Protein AF-D5AXY2-F1 (afdb_monomer)

Mean predicted aligned error: 13.38 Å

Foldseek 3Di:
DCVLVVVQVVLPFDKDFDFDAFKDKKWFAFPDPLCCLQVVDGDPDTDIDIFTAGDGMFTQGGGQALVDPVRHRQKDQGMDDPRGRQKIFGPDDQTDIRGRTDLVVLVVDPVDDPSSVVRSVSVVVVVVVSVVVVVVVVVVVVVVVVPPPPDPDDDDDDDPVVVVVVVVVVVVVVVVVVVVVVVVVVVVVPPPDDPDD

Solvent-accessible surface area (backbone atoms only — not comparable to full-atom values): 11283 Å² total; per-residue (Å²): 131,64,59,33,56,51,57,27,45,75,44,70,22,41,75,42,85,43,83,45,78,61,68,41,68,31,40,31,37,45,75,32,72,68,32,26,48,56,69,73,41,80,37,91,53,76,45,79,44,77,39,43,29,78,42,58,56,38,39,71,40,79,19,23,66,53,69,37,91,90,59,38,49,42,45,46,79,38,22,24,50,97,84,39,54,36,23,35,33,45,72,61,89,66,93,47,72,32,51,62,50,43,55,70,54,41,80,79,41,84,90,50,52,72,65,52,38,53,37,29,49,36,53,53,50,51,53,53,48,52,51,50,54,50,52,53,51,52,53,52,54,50,50,60,68,68,54,81,72,78,67,88,71,71,85,80,79,78,85,58,65,66,56,53,53,52,53,51,52,54,56,50,54,54,47,51,56,49,50,55,50,52,53,54,55,57,62,63,67,70,74,79,72,81,86,77,132

Secondary structure (DSSP, 8-state):
--HHHHHHHHTT-EEEEEEEES-EEEEEPTTSHHHHHHHSS---S-EEEEE--EEEEEEEE-S-TT-BTTTB-SEEEEEE-SS-EEEEEESSSS--EEESS-GGGGGS-TTS-HHHHHHHHHHHHHHHHHHHHHHHHHHHHHHHHH-----------S--HHHHHHHHHHHHHHHHHHHHHHHHHHHHTTS------

Radius of gyration: 21.13 Å; Cα contacts (8 Å, |Δi|>4): 263; chains: 1; bounding box: 64×49×47 Å

Sequence (197 aa):
MWWHQILNTYFGGKIGNNSKDHNLYVNIIPNSELSQIIFGKPSMSIEKEKFWASHKQVVKEIGGTNLINGKHDLFKAVAYTSDDIEAVESQFGVPIMGLQFHPEMSMYSNAFTCSEKGRDKKIYLSFQQSVWSFHNKQVLLAEFKNSKHYSKTQHPTEDITEKLINYENNKYNNNIIDIFNETSVEIIGYSNVEILN

Organism: Rickettsia prowazekii (strain Rp22) (NCBI:txid449216)

Nearest PDB structures (foldseek):
  5tw7-assembly1_D  TM=6.614E-01  e=1.214E-04  Neisseria gonorrhoeae
  5tw7-assembly2_E  TM=6.915E-01  e=2.026E-04  Neisseria gonorrhoeae
  3l7n-assembly1_A  TM=4.631E-01  e=4.111E-03  Streptococcus mutans UA159
  6ayf-assembly1_B  TM=2.326E-01  e=3.650E+00  Homo sapiens

InterPro domains:
  IPR017926 Glutamine amidotransferase [PF00117] (4-107)
  IPR029062 Class I glutamine amidotransferase-like [G3DSA:3.40.50.880] (4-173)
  IPR029062 Class I glutamine amidotransferase-like [SSF52317] (4-110)

Structure (mmCIF, N/CA/C/O backbone):
data_AF-D5AXY2-F1
#
_entry.id   AF-D5AXY2-F1
#
loop_
_atom_site.group_PDB
_atom_site.id
_atom_site.type_symbol
_atom_site.label_atom_id
_atom_site.label_alt_id
_atom_site.label_comp_id
_atom_site.label_asym_id
_atom_site.label_entity_id
_atom_site.label_seq_id
_atom_site.pdbx_PDB_ins_code
_atom_site.Cartn_x
_atom_site.Cartn_y
_atom_site.Cartn_z
_atom_site.occupancy
_atom_site.B_iso_or_equiv
_atom_site.auth_seq_id
_atom_site.auth_comp_id
_atom_site.auth_asym_id
_atom_site.auth_atom_id
_atom_site.pdbx_PDB_model_num
ATOM 1 N N . MET A 1 1 ? 14.387 -2.866 3.644 1.00 53.16 1 MET A N 1
ATOM 2 C CA . MET A 1 1 ? 13.600 -3.054 4.890 1.00 53.16 1 MET A CA 1
ATOM 3 C C . MET A 1 1 ? 12.523 -4.120 4.664 1.00 53.16 1 MET A C 1
ATOM 5 O O . MET A 1 1 ? 11.974 -4.150 3.576 1.00 53.16 1 MET A O 1
ATOM 9 N N . TRP A 1 2 ? 12.253 -5.010 5.630 1.00 80.06 2 TRP A N 1
ATOM 10 C CA . TRP A 1 2 ? 11.391 -6.210 5.479 1.00 80.06 2 TRP A CA 1
ATOM 11 C C . TRP A 1 2 ? 9.985 -6.065 6.101 1.00 80.06 2 TRP A C 1
ATOM 13 O O . TRP A 1 2 ? 9.312 -7.057 6.377 1.00 80.06 2 TRP A O 1
ATOM 23 N N . TRP A 1 3 ? 9.524 -4.839 6.371 1.00 86.31 3 TRP A N 1
ATOM 24 C CA . TRP A 1 3 ? 8.315 -4.620 7.179 1.00 86.31 3 TRP A CA 1
ATOM 25 C C . TRP A 1 3 ? 7.047 -5.227 6.597 1.00 86.31 3 TRP A C 1
ATOM 27 O O . TRP A 1 3 ? 6.258 -5.776 7.357 1.00 86.31 3 TRP A O 1
ATOM 37 N N . HIS A 1 4 ? 6.873 -5.194 5.276 1.00 91.38 4 HIS A N 1
ATOM 38 C CA . HIS A 1 4 ? 5.738 -5.840 4.620 1.00 91.38 4 HIS A CA 1
ATOM 39 C C . HIS A 1 4 ? 5.651 -7.342 4.959 1.00 91.38 4 HIS A C 1
ATOM 41 O O . HIS A 1 4 ? 4.583 -7.845 5.299 1.00 91.38 4 HIS A O 1
ATOM 47 N N . GLN A 1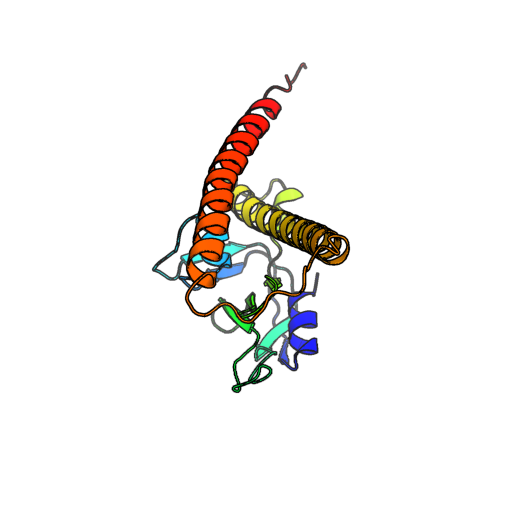 5 ? 6.788 -8.042 4.979 1.00 92.06 5 GLN A N 1
ATOM 48 C CA . GLN A 1 5 ? 6.870 -9.471 5.308 1.00 92.06 5 GLN A CA 1
ATOM 49 C C . GLN A 1 5 ? 6.633 -9.733 6.800 1.00 92.06 5 GLN A C 1
ATOM 51 O O . GLN A 1 5 ? 5.944 -10.691 7.157 1.00 92.06 5 GLN A O 1
ATOM 56 N N . ILE A 1 6 ? 7.180 -8.877 7.672 1.00 92.25 6 ILE A N 1
ATOM 57 C CA . ILE A 1 6 ? 6.974 -8.964 9.126 1.00 92.25 6 ILE A CA 1
ATOM 58 C C . ILE A 1 6 ? 5.499 -8.751 9.459 1.00 92.25 6 ILE A C 1
ATOM 60 O O . ILE A 1 6 ? 4.916 -9.573 10.161 1.00 92.25 6 ILE A O 1
ATOM 64 N N . LEU A 1 7 ? 4.891 -7.689 8.919 1.00 91.44 7 LEU A N 1
ATOM 65 C CA . LEU A 1 7 ? 3.471 -7.390 9.076 1.00 91.44 7 LEU A CA 1
ATOM 66 C C . LEU A 1 7 ? 2.630 -8.593 8.645 1.00 91.44 7 LEU A C 1
ATOM 68 O O . LEU A 1 7 ? 1.799 -9.075 9.406 1.00 91.44 7 LEU A O 1
ATOM 72 N N . ASN A 1 8 ? 2.902 -9.129 7.455 1.00 92.94 8 ASN A N 1
ATOM 73 C CA . ASN A 1 8 ? 2.179 -10.277 6.929 1.00 92.94 8 ASN A CA 1
ATOM 74 C C . ASN A 1 8 ? 2.269 -11.509 7.844 1.00 92.94 8 ASN A C 1
ATOM 76 O O . ASN A 1 8 ? 1.255 -12.121 8.174 1.00 92.94 8 ASN A O 1
ATOM 80 N N . THR A 1 9 ? 3.483 -11.847 8.285 1.00 93.25 9 THR A N 1
ATOM 81 C CA . THR A 1 9 ? 3.741 -13.021 9.134 1.00 93.25 9 THR A CA 1
ATOM 82 C C . THR A 1 9 ? 3.112 -12.860 10.516 1.00 93.25 9 THR A C 1
ATOM 84 O O . THR A 1 9 ? 2.543 -13.811 11.048 1.00 93.25 9 THR A O 1
ATOM 87 N N . TYR A 1 10 ? 3.156 -11.650 11.083 1.00 93.00 10 TYR A N 1
ATOM 88 C CA . TYR A 1 10 ? 2.535 -11.337 12.371 1.00 93.00 10 TYR A CA 1
ATOM 89 C C . TYR A 1 10 ? 1.031 -11.638 12.371 1.00 93.00 10 TYR A C 1
ATOM 91 O O . TYR A 1 10 ? 0.495 -12.131 13.359 1.00 93.00 10 TYR A O 1
ATOM 99 N N . PHE A 1 11 ? 0.364 -11.408 11.239 1.00 92.38 11 PHE A N 1
ATOM 100 C CA . PHE A 1 11 ? -1.056 -11.697 11.058 1.00 92.38 11 PHE A CA 1
ATOM 101 C C . PHE A 1 11 ? -1.331 -13.063 10.399 1.00 92.38 11 PHE A C 1
ATOM 103 O O . PHE A 1 11 ? -2.424 -13.285 9.882 1.00 92.38 11 PHE A O 1
ATOM 110 N N . GLY A 1 12 ? -0.371 -13.994 10.431 1.00 93.38 12 GLY A N 1
ATOM 111 C CA . GLY A 1 12 ? -0.569 -15.391 10.025 1.00 93.38 12 GLY A CA 1
ATOM 112 C C . GLY A 1 12 ? -0.451 -15.677 8.525 1.00 93.38 12 GLY A C 1
ATOM 113 O O . GLY A 1 12 ? -0.832 -16.761 8.089 1.00 93.38 12 GLY A O 1
ATOM 114 N N . GLY A 1 13 ? 0.062 -14.736 7.731 1.00 93.88 13 GLY A N 1
ATOM 115 C CA . GLY A 1 13 ? 0.322 -14.948 6.308 1.00 93.88 13 GLY A CA 1
ATOM 116 C C . GLY A 1 13 ? 1.582 -15.778 6.040 1.00 93.88 13 GLY A C 1
ATOM 117 O O . GLY A 1 13 ? 2.368 -16.065 6.946 1.00 93.88 13 GLY A O 1
ATOM 118 N N . LYS A 1 14 ? 1.810 -16.137 4.770 1.00 93.56 14 LYS A N 1
ATOM 119 C CA . LYS A 1 14 ? 2.983 -16.918 4.340 1.00 93.56 14 LYS A CA 1
ATOM 120 C C . LYS A 1 14 ? 3.914 -16.127 3.435 1.00 93.56 14 LYS A C 1
ATOM 122 O O . LYS A 1 14 ? 3.482 -15.396 2.540 1.00 93.56 14 LYS A O 1
ATOM 127 N N . ILE A 1 15 ? 5.207 -16.350 3.644 1.00 92.75 15 ILE A N 1
ATOM 128 C CA . ILE A 1 15 ? 6.287 -15.826 2.813 1.00 92.75 15 ILE A CA 1
ATOM 129 C C . ILE A 1 15 ? 6.872 -16.939 1.943 1.00 92.75 15 ILE A C 1
ATOM 131 O O . ILE A 1 15 ? 6.976 -18.089 2.367 1.00 92.75 15 ILE A O 1
ATOM 135 N N . GLY A 1 16 ? 7.256 -16.590 0.722 1.00 89.44 16 GLY A N 1
ATOM 136 C CA . GLY A 1 16 ? 7.971 -17.467 -0.198 1.00 89.44 16 GLY A CA 1
ATOM 137 C C . GLY A 1 16 ? 9.289 -16.845 -0.633 1.00 89.44 16 GLY A C 1
ATOM 138 O O . GLY A 1 16 ? 9.498 -15.640 -0.495 1.00 89.44 16 GLY A O 1
ATOM 139 N N . ASN A 1 17 ? 10.175 -17.669 -1.188 1.00 88.62 17 ASN A N 1
ATOM 140 C CA . ASN A 1 17 ? 11.406 -17.179 -1.795 1.00 88.62 17 ASN A CA 1
ATOM 141 C C . ASN A 1 17 ? 11.104 -16.635 -3.191 1.00 88.62 17 ASN A C 1
ATOM 143 O O . ASN A 1 17 ? 10.519 -17.329 -4.021 1.00 88.62 17 ASN A O 1
ATOM 147 N N . ASN A 1 18 ? 11.532 -15.405 -3.445 1.00 79.38 18 ASN A N 1
ATOM 148 C CA . ASN A 1 18 ? 11.571 -14.825 -4.777 1.00 79.38 18 ASN A CA 1
ATOM 149 C C . ASN A 1 18 ? 12.645 -13.741 -4.803 1.00 79.38 18 ASN A C 1
ATOM 151 O O . ASN A 1 18 ? 12.647 -12.851 -3.956 1.00 79.38 18 ASN A O 1
ATOM 155 N N . SER A 1 19 ? 13.571 -13.841 -5.751 1.00 70.50 19 SER A N 1
ATOM 156 C CA . SER A 1 19 ? 14.628 -12.857 -5.942 1.00 70.50 19 SER A CA 1
ATOM 157 C C . SER A 1 19 ? 14.146 -11.819 -6.947 1.00 70.50 19 SER A C 1
ATOM 159 O O . SER A 1 19 ? 13.897 -12.125 -8.113 1.00 70.50 19 SER A O 1
ATOM 161 N N . LYS A 1 20 ? 14.013 -10.5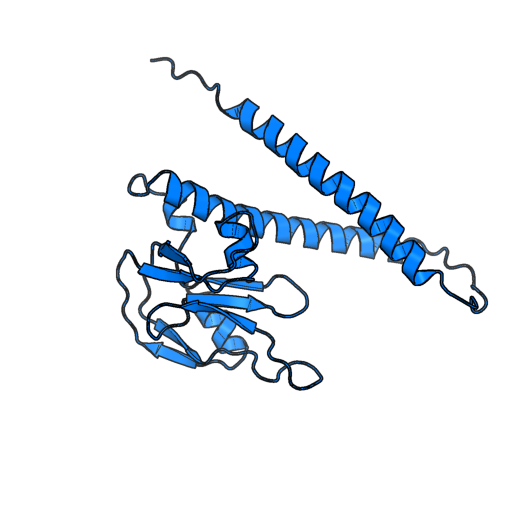78 -6.477 1.00 72.50 20 LYS A N 1
ATOM 162 C CA . LYS A 1 20 ? 13.832 -9.408 -7.330 1.00 72.50 20 LYS A CA 1
ATOM 163 C C . LYS A 1 20 ? 15.001 -8.464 -7.099 1.00 72.50 20 LYS A C 1
ATOM 165 O O . LYS A 1 20 ? 15.188 -7.955 -5.993 1.00 72.50 20 LYS A O 1
ATOM 170 N N . ASP A 1 21 ? 15.745 -8.232 -8.173 1.00 67.75 21 ASP A N 1
ATOM 171 C CA . ASP A 1 21 ? 16.849 -7.287 -8.211 1.00 67.75 21 ASP A CA 1
ATOM 172 C C . ASP A 1 21 ? 16.441 -6.093 -9.071 1.00 67.75 21 ASP A C 1
ATOM 174 O O . ASP A 1 21 ? 16.290 -6.232 -10.278 1.00 67.75 21 ASP A O 1
ATOM 178 N N . HIS A 1 22 ? 16.280 -4.937 -8.423 1.00 71.69 22 HIS A N 1
ATOM 179 C CA . HIS A 1 22 ? 16.277 -3.588 -8.991 1.00 71.69 22 HIS A CA 1
ATOM 180 C C . HIS A 1 22 ? 15.345 -3.354 -10.202 1.00 71.69 22 HIS A C 1
ATOM 182 O O . HIS A 1 22 ? 15.592 -3.803 -11.314 1.00 71.69 22 HIS A O 1
ATOM 188 N N . ASN A 1 23 ? 14.363 -2.462 -10.027 1.00 80.94 23 ASN A N 1
ATOM 189 C CA . ASN A 1 23 ? 13.300 -2.120 -10.989 1.00 80.94 23 ASN A CA 1
ATOM 190 C C . ASN A 1 23 ? 12.219 -3.198 -11.111 1.00 80.94 23 ASN A C 1
ATOM 192 O O . ASN A 1 23 ? 12.304 -4.139 -11.896 1.00 80.94 23 ASN A O 1
ATOM 196 N N . LEU A 1 24 ? 11.146 -2.989 -10.366 1.00 88.69 24 LEU A N 1
ATOM 197 C CA . LEU A 1 24 ? 9.970 -3.828 -10.346 1.00 88.69 24 LEU A CA 1
ATOM 198 C C . LEU A 1 24 ? 8.800 -3.066 -10.952 1.00 88.69 24 LEU A C 1
ATOM 200 O O . LEU A 1 24 ? 8.475 -1.967 -10.508 1.00 88.69 24 LEU A O 1
ATOM 204 N N . TYR A 1 25 ? 8.157 -3.655 -11.955 1.00 92.94 25 TYR A N 1
ATOM 205 C CA . TYR A 1 25 ? 6.870 -3.150 -12.406 1.00 92.94 25 TYR A CA 1
ATOM 206 C C . TYR A 1 25 ? 5.754 -3.790 -11.596 1.00 92.94 25 TYR A C 1
ATOM 208 O O . TYR A 1 25 ? 5.663 -5.017 -11.528 1.00 92.94 25 TYR A O 1
ATOM 216 N N . VAL A 1 26 ? 4.897 -2.948 -11.042 1.00 94.62 26 VAL A N 1
ATOM 217 C CA . VAL A 1 26 ? 3.828 -3.336 -10.135 1.00 94.62 26 VAL A CA 1
ATOM 218 C C . VAL A 1 26 ? 2.504 -2.830 -10.690 1.00 94.62 26 VAL A C 1
ATOM 220 O O . VAL A 1 26 ? 2.386 -1.676 -11.097 1.00 94.62 26 VAL A O 1
ATOM 223 N N . ASN A 1 27 ? 1.514 -3.710 -10.719 1.00 95.75 27 ASN A N 1
ATOM 224 C CA . ASN A 1 27 ? 0.135 -3.398 -11.050 1.00 95.75 27 ASN A CA 1
ATOM 225 C C . ASN A 1 27 ? -0.566 -2.896 -9.785 1.00 95.75 27 ASN A C 1
ATOM 227 O O . ASN A 1 27 ? -0.688 -3.643 -8.814 1.00 95.75 27 ASN A O 1
ATOM 231 N N . ILE A 1 28 ? -1.020 -1.647 -9.797 1.00 95.81 28 ILE A N 1
ATOM 232 C CA . ILE A 1 28 ? -1.744 -1.009 -8.699 1.00 95.81 28 ILE A CA 1
ATOM 233 C C . ILE A 1 28 ? -3.240 -1.253 -8.884 1.00 95.81 28 ILE A C 1
ATOM 235 O O . ILE A 1 28 ? -3.802 -0.970 -9.944 1.00 95.81 28 ILE A O 1
ATOM 239 N N . ILE A 1 29 ? -3.890 -1.782 -7.850 1.00 94.31 29 ILE A N 1
ATOM 240 C CA . ILE A 1 29 ? -5.323 -2.079 -7.871 1.00 94.31 29 ILE A CA 1
ATOM 241 C C . ILE A 1 29 ? -6.128 -0.771 -7.790 1.00 94.31 29 ILE A C 1
ATOM 243 O O . ILE A 1 29 ? -5.836 0.063 -6.925 1.00 94.31 29 ILE A O 1
ATOM 247 N N . PRO A 1 30 ? -7.148 -0.580 -8.649 1.00 92.00 30 PRO A N 1
ATOM 248 C CA . PRO A 1 30 ? -8.011 0.599 -8.613 1.00 92.00 30 PRO A CA 1
ATOM 249 C C . PRO A 1 30 ? -8.778 0.701 -7.291 1.00 92.00 30 PRO A C 1
ATOM 251 O O . PRO A 1 30 ? -8.979 -0.293 -6.594 1.00 92.00 30 PRO A O 1
ATOM 254 N N . ASN A 1 31 ? -9.245 1.905 -6.952 1.00 88.44 31 ASN A N 1
ATOM 255 C CA . ASN A 1 31 ? -10.000 2.173 -5.716 1.00 88.44 31 ASN A CA 1
ATOM 256 C C . ASN A 1 31 ? -9.296 1.729 -4.411 1.00 88.44 31 ASN A C 1
ATOM 258 O O . ASN A 1 31 ? -9.951 1.475 -3.398 1.00 88.44 31 ASN A O 1
ATOM 262 N N . SER A 1 32 ? -7.964 1.636 -4.424 1.00 91.75 32 SER A N 1
ATOM 263 C CA . SER A 1 32 ? -7.136 1.497 -3.222 1.00 91.75 32 SER A CA 1
ATOM 264 C C . SER A 1 32 ? -6.676 2.862 -2.711 1.00 91.75 32 SER A C 1
ATOM 266 O O . SER A 1 32 ? -6.603 3.827 -3.479 1.00 91.75 32 SER A O 1
ATOM 268 N N . GLU A 1 33 ? -6.336 2.946 -1.428 1.00 91.31 33 GLU A N 1
ATOM 269 C CA . GLU A 1 33 ? -5.708 4.139 -0.854 1.00 91.31 33 GLU A CA 1
ATOM 270 C C . GLU A 1 33 ? -4.366 4.408 -1.545 1.00 91.31 33 GLU A C 1
ATOM 272 O O . GLU A 1 33 ? -4.097 5.533 -1.965 1.00 91.31 33 GLU A O 1
ATOM 277 N N . LEU A 1 34 ? -3.573 3.356 -1.787 1.00 93.56 34 LEU A N 1
ATOM 278 C CA . LEU A 1 34 ? -2.317 3.458 -2.537 1.00 93.56 34 LEU A CA 1
ATOM 279 C C . LEU A 1 34 ? -2.510 4.078 -3.934 1.00 93.56 34 LEU A C 1
ATOM 281 O O . LEU A 1 34 ? -1.740 4.952 -4.335 1.00 93.56 34 LEU A O 1
ATOM 285 N N . SER A 1 35 ? -3.549 3.664 -4.667 1.00 93.88 35 SER A N 1
ATOM 286 C CA . SER A 1 35 ? -3.896 4.245 -5.969 1.00 93.88 35 SER A CA 1
ATOM 287 C C . SER A 1 35 ? -4.221 5.737 -5.851 1.00 93.88 35 SER A C 1
ATOM 289 O O . SER A 1 35 ? -3.667 6.553 -6.589 1.00 93.88 35 SER A O 1
ATOM 291 N N . GLN A 1 36 ? -5.052 6.120 -4.879 1.00 92.25 36 GLN A N 1
ATOM 292 C CA . GLN A 1 36 ? -5.405 7.524 -4.659 1.00 92.25 36 GLN A CA 1
ATOM 293 C C . GLN A 1 36 ? -4.185 8.376 -4.299 1.00 92.25 36 GLN A C 1
ATOM 295 O O . GLN A 1 36 ? -4.040 9.480 -4.820 1.00 92.25 36 GLN A O 1
ATOM 300 N N . ILE A 1 37 ? -3.276 7.857 -3.471 1.00 92.56 37 ILE A N 1
ATOM 301 C CA . ILE A 1 37 ? -2.033 8.540 -3.095 1.00 92.56 37 ILE A CA 1
ATOM 302 C C . ILE A 1 37 ? -1.152 8.783 -4.322 1.00 92.56 37 ILE A C 1
ATOM 304 O O . ILE A 1 37 ? -0.662 9.893 -4.532 1.00 92.56 37 ILE A O 1
ATOM 308 N N . ILE A 1 38 ? -0.945 7.759 -5.150 1.00 93.44 38 ILE A N 1
ATOM 309 C CA . ILE A 1 38 ? -0.049 7.842 -6.307 1.00 93.44 38 ILE A CA 1
ATOM 310 C C . ILE A 1 38 ? -0.623 8.785 -7.375 1.00 93.44 38 ILE A C 1
ATOM 312 O O . ILE A 1 38 ? 0.070 9.701 -7.845 1.00 93.44 38 ILE A O 1
ATOM 316 N N . PHE A 1 39 ? -1.896 8.606 -7.731 1.00 90.69 39 PHE A N 1
ATOM 317 C CA . PHE A 1 39 ? -2.515 9.285 -8.871 1.00 90.69 39 PHE A CA 1
ATOM 318 C C . PHE A 1 39 ? -3.245 10.581 -8.492 1.00 90.69 39 PHE A C 1
ATOM 320 O O . PHE A 1 39 ? -3.594 11.365 -9.373 1.00 90.69 39 PHE A O 1
ATOM 327 N N . GLY A 1 40 ? -3.443 10.850 -7.197 1.00 84.69 40 GLY A N 1
ATOM 328 C CA . GLY A 1 40 ? -4.148 12.033 -6.683 1.00 84.69 40 GLY A CA 1
ATOM 329 C C . GLY A 1 40 ? -5.659 12.027 -6.936 1.00 84.69 40 GLY A C 1
ATOM 330 O O . GLY A 1 40 ? -6.332 13.021 -6.679 1.00 84.69 40 GLY A O 1
ATOM 331 N N . LYS A 1 41 ? -6.196 10.931 -7.474 1.00 82.25 41 LYS A N 1
ATOM 332 C CA . LYS A 1 41 ? -7.614 10.741 -7.781 1.00 82.25 41 LYS A CA 1
ATOM 333 C C . LYS A 1 41 ? -7.960 9.254 -7.700 1.00 82.25 41 LYS A C 1
ATOM 335 O O . LYS A 1 41 ? -7.061 8.428 -7.877 1.00 82.25 41 LYS A O 1
ATOM 340 N N . PRO A 1 42 ? -9.237 8.892 -7.490 1.00 76.94 42 PRO A N 1
ATOM 341 C CA . PRO A 1 42 ? -9.674 7.512 -7.646 1.00 76.94 42 PRO A CA 1
ATOM 342 C C . PRO A 1 42 ? -9.329 7.018 -9.055 1.00 76.94 42 PRO A C 1
ATOM 344 O O . PRO A 1 42 ? -9.816 7.570 -10.046 1.00 76.94 42 PRO A O 1
ATOM 347 N N . SER A 1 43 ? -8.458 6.012 -9.155 1.00 79.69 43 SER A N 1
ATOM 348 C CA . SER A 1 43 ? -8.242 5.323 -10.424 1.00 79.69 43 SER A CA 1
ATOM 349 C C . SER A 1 43 ? -9.303 4.248 -10.611 1.00 79.69 43 SER A C 1
ATOM 351 O O . SER A 1 43 ? -9.612 3.494 -9.686 1.00 79.69 43 SER A O 1
ATOM 353 N N . MET A 1 44 ? -9.845 4.188 -11.826 1.00 84.31 44 MET A N 1
ATOM 354 C CA . MET A 1 44 ? -10.869 3.227 -12.244 1.00 84.31 44 MET A CA 1
ATOM 355 C C . MET A 1 44 ? -10.272 2.026 -12.990 1.00 84.31 44 MET A C 1
ATOM 357 O O . MET A 1 44 ? -10.990 1.082 -13.311 1.00 84.31 44 MET A O 1
ATOM 361 N N . SER A 1 45 ? -8.969 2.053 -13.274 1.00 89.50 45 SER A N 1
ATOM 362 C CA . S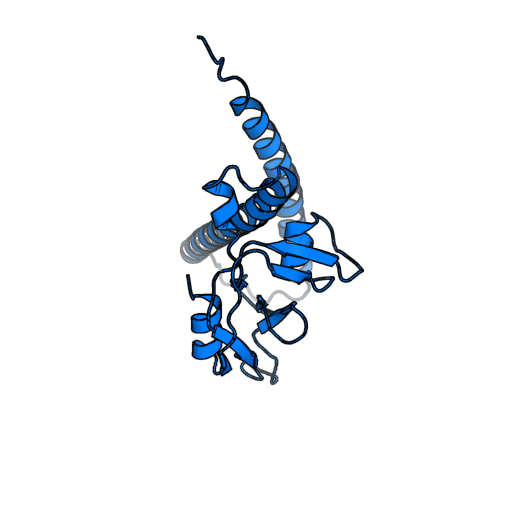ER A 1 45 ? -8.255 1.010 -14.010 1.00 89.50 45 SER A CA 1
ATOM 363 C C . SER A 1 45 ? -7.021 0.553 -13.247 1.00 89.50 45 SER A C 1
ATOM 365 O O . SER A 1 45 ? -6.456 1.299 -12.455 1.00 89.50 45 SER A O 1
ATOM 367 N N . ILE A 1 46 ? -6.581 -0.676 -13.512 1.00 89.62 46 ILE A N 1
ATOM 368 C CA . ILE A 1 46 ? -5.274 -1.133 -13.043 1.00 89.62 46 ILE A CA 1
ATOM 369 C C . ILE A 1 46 ? -4.202 -0.322 -13.769 1.00 89.62 46 ILE A C 1
ATOM 371 O O . ILE A 1 46 ? -4.158 -0.310 -15.000 1.00 89.62 46 ILE A O 1
ATOM 375 N N . GLU A 1 47 ? -3.337 0.333 -13.004 1.00 92.62 47 GLU A N 1
ATOM 376 C CA . GLU A 1 47 ? -2.226 1.128 -13.527 1.00 92.62 47 GLU A CA 1
ATOM 377 C C . GLU A 1 47 ? -0.898 0.460 -13.182 1.00 92.62 47 GLU A C 1
ATOM 379 O O . GLU A 1 47 ? -0.738 -0.119 -12.107 1.00 92.62 47 GLU A O 1
ATOM 384 N N . LYS A 1 48 ? 0.055 0.504 -14.114 1.00 94.31 48 LYS A N 1
ATOM 385 C CA . LYS A 1 48 ? 1.347 -0.165 -13.968 1.00 94.31 48 LYS A CA 1
ATOM 386 C C . LYS A 1 48 ? 2.429 0.863 -13.686 1.00 94.31 48 LYS A C 1
ATOM 388 O O . LYS A 1 48 ? 2.726 1.697 -14.533 1.00 94.31 48 LYS A O 1
ATOM 393 N N . GLU A 1 49 ? 3.057 0.741 -12.527 1.00 94.50 49 GLU A N 1
ATOM 394 C CA . GLU A 1 49 ? 4.077 1.664 -12.042 1.00 94.50 49 GLU A CA 1
ATOM 395 C C . GLU A 1 49 ? 5.409 0.954 -11.826 1.00 94.50 49 GLU A C 1
ATOM 397 O O . GLU A 1 49 ? 5.464 -0.235 -11.511 1.00 94.50 49 GLU A O 1
ATOM 402 N N . LYS A 1 50 ? 6.505 1.690 -12.008 1.00 93.44 50 LYS A N 1
ATOM 403 C CA . LYS A 1 50 ? 7.863 1.166 -11.841 1.00 93.44 50 LYS A CA 1
ATOM 404 C C . LYS A 1 50 ? 8.456 1.629 -10.515 1.00 93.44 50 LYS A C 1
ATOM 406 O O . LYS A 1 50 ? 8.702 2.820 -10.340 1.00 93.44 50 LYS A O 1
ATOM 411 N N . PHE A 1 51 ? 8.769 0.697 -9.625 1.00 93.62 51 PHE A N 1
ATOM 412 C CA . PHE A 1 51 ? 9.402 0.974 -8.338 1.00 93.62 51 PHE A CA 1
ATOM 413 C C . PHE A 1 51 ? 10.791 0.356 -8.234 1.00 93.62 51 PHE A C 1
ATOM 415 O O . PHE A 1 51 ? 11.129 -0.604 -8.927 1.00 93.62 51 PHE A O 1
ATOM 422 N N . TRP A 1 52 ? 11.610 0.885 -7.330 1.00 93.38 52 TRP A N 1
ATOM 423 C CA . TRP A 1 52 ? 12.822 0.191 -6.922 1.00 93.38 52 TRP A CA 1
ATOM 424 C C . TRP A 1 52 ? 12.477 -0.907 -5.917 1.00 93.38 52 TRP A C 1
ATOM 426 O O . TRP A 1 52 ? 11.685 -0.693 -5.002 1.00 93.38 52 TRP A O 1
ATOM 436 N N . ALA A 1 53 ? 13.095 -2.074 -6.067 1.00 90.94 53 ALA A N 1
ATOM 437 C CA . ALA A 1 53 ? 12.888 -3.219 -5.194 1.00 90.94 53 ALA A CA 1
ATOM 438 C C . ALA A 1 53 ? 14.205 -3.988 -5.015 1.00 90.94 53 ALA A C 1
ATOM 440 O O . ALA A 1 53 ? 14.968 -4.134 -5.971 1.00 90.94 53 ALA A O 1
ATOM 441 N N . SER A 1 54 ? 14.470 -4.470 -3.800 1.00 90.00 54 SER A N 1
ATOM 442 C CA . SER A 1 54 ? 15.575 -5.387 -3.509 1.00 90.00 54 SER A CA 1
ATOM 443 C C . SER A 1 54 ? 15.160 -6.309 -2.369 1.00 90.00 54 SER A C 1
ATOM 445 O O . SER A 1 54 ? 15.243 -5.968 -1.187 1.00 90.00 54 SER A O 1
ATOM 447 N N . HIS A 1 55 ? 14.636 -7.476 -2.733 1.00 87.88 55 HIS A N 1
ATOM 448 C CA . HIS A 1 55 ? 14.162 -8.470 -1.776 1.00 87.88 55 HIS A CA 1
ATOM 449 C C . HIS A 1 55 ? 14.325 -9.889 -2.329 1.00 87.88 55 HIS A C 1
ATOM 451 O O . HIS A 1 55 ? 14.248 -10.135 -3.531 1.00 87.88 55 HIS A O 1
ATOM 457 N N . LYS A 1 56 ? 14.581 -10.830 -1.411 1.00 89.31 56 LYS A N 1
ATOM 458 C CA . LYS A 1 56 ? 14.719 -12.274 -1.691 1.00 89.31 56 LYS A CA 1
ATOM 459 C C . LYS A 1 56 ? 13.509 -13.091 -1.238 1.00 89.31 56 LYS A C 1
ATOM 461 O O . LYS A 1 56 ? 13.449 -14.301 -1.452 1.00 89.31 56 LYS A O 1
ATOM 466 N N . GLN A 1 57 ? 12.572 -12.426 -0.578 1.00 89.69 57 GLN A N 1
ATOM 467 C CA . GLN A 1 57 ? 11.345 -12.996 -0.058 1.00 89.69 57 GLN A CA 1
ATOM 468 C C . GLN A 1 57 ? 10.183 -12.109 -0.486 1.00 89.69 57 GLN A C 1
ATOM 470 O O . GLN A 1 57 ? 10.364 -10.914 -0.733 1.00 89.69 57 GLN A O 1
ATOM 475 N N . VAL A 1 58 ? 9.010 -12.712 -0.600 1.00 90.06 58 VAL A N 1
ATOM 476 C CA . VAL A 1 58 ? 7.764 -12.059 -1.011 1.00 90.06 58 VAL A CA 1
ATOM 477 C C . VAL A 1 58 ? 6.602 -12.664 -0.243 1.00 90.06 58 VAL A C 1
ATOM 479 O O . VAL A 1 58 ? 6.679 -13.806 0.223 1.00 90.06 58 VAL A O 1
ATOM 482 N N . VAL A 1 59 ? 5.513 -11.915 -0.129 1.00 91.06 59 VAL A N 1
ATOM 483 C CA . VAL A 1 59 ? 4.266 -12.434 0.427 1.00 91.06 59 VAL A CA 1
ATOM 484 C C . VAL A 1 59 ? 3.562 -13.287 -0.628 1.00 91.06 59 VAL A C 1
ATOM 486 O O . VAL A 1 59 ? 3.335 -12.844 -1.753 1.00 91.06 59 VAL A O 1
ATOM 489 N N . LYS A 1 60 ? 3.241 -14.530 -0.254 1.00 90.06 60 LYS A N 1
ATOM 490 C CA . LYS A 1 60 ? 2.515 -15.500 -1.091 1.00 90.06 60 LYS A CA 1
ATOM 491 C C . LYS A 1 60 ? 1.074 -15.689 -0.644 1.00 90.06 60 LYS A C 1
ATOM 493 O O . LYS A 1 60 ? 0.196 -15.878 -1.475 1.00 90.06 60 LYS A O 1
ATOM 498 N N . GLU A 1 61 ? 0.839 -15.610 0.661 1.00 91.19 61 GLU A N 1
ATOM 499 C CA . GLU A 1 61 ? -0.497 -15.621 1.248 1.00 91.19 61 GLU A CA 1
ATOM 500 C C . GLU A 1 61 ? -0.600 -14.448 2.221 1.00 91.19 61 GLU A C 1
ATOM 502 O O . GLU A 1 61 ? 0.261 -14.291 3.097 1.00 91.19 61 GLU A O 1
ATOM 507 N N . ILE A 1 62 ? -1.635 -13.625 2.040 1.00 91.94 62 ILE A N 1
ATOM 508 C CA . ILE A 1 62 ? -1.898 -12.449 2.872 1.00 91.94 62 ILE A CA 1
ATOM 509 C C . ILE A 1 62 ? -2.320 -12.926 4.262 1.00 91.94 62 ILE A C 1
ATOM 511 O O . ILE A 1 62 ? -3.197 -13.776 4.391 1.00 91.94 62 ILE A O 1
ATOM 515 N N . GLY A 1 63 ? -1.695 -12.382 5.300 1.00 91.44 63 GLY A N 1
ATOM 516 C CA . GLY A 1 63 ? -2.163 -12.520 6.672 1.00 91.44 63 GLY A CA 1
ATOM 517 C C . GLY A 1 63 ? -3.423 -11.696 6.907 1.00 91.44 63 GLY A C 1
ATOM 518 O O . GLY A 1 63 ? -3.852 -10.906 6.073 1.00 91.44 63 GLY A O 1
ATOM 519 N N . GLY A 1 64 ? -4.024 -11.827 8.080 1.00 90.12 64 GLY A N 1
ATOM 520 C CA . GLY A 1 64 ? -5.191 -11.021 8.422 1.00 90.12 64 GLY A CA 1
ATOM 521 C C . GLY A 1 64 ? -6.524 -11.623 7.995 1.00 90.12 64 GLY A C 1
ATOM 522 O O . GLY A 1 64 ? -7.556 -10.994 8.221 1.00 90.12 64 GLY A O 1
ATOM 523 N N . THR A 1 65 ? -6.526 -12.817 7.404 1.00 90.12 65 THR A N 1
ATOM 524 C CA . THR A 1 65 ? -7.739 -13.459 6.892 1.00 90.12 65 THR A CA 1
ATOM 525 C C . THR A 1 65 ? -8.687 -13.849 8.024 1.00 90.12 65 THR A C 1
ATOM 527 O O . THR A 1 65 ? -8.267 -14.469 9.002 1.00 90.12 65 THR A O 1
ATOM 530 N N . ASN A 1 66 ? -9.974 -13.524 7.888 1.00 87.12 66 ASN A N 1
ATOM 531 C CA . ASN A 1 66 ? -11.028 -13.825 8.865 1.00 87.12 66 ASN A CA 1
ATOM 532 C C . ASN A 1 66 ? -10.733 -13.367 10.314 1.00 87.12 66 ASN A C 1
ATOM 534 O O . ASN A 1 66 ? -11.247 -13.968 11.260 1.00 87.12 66 ASN A O 1
ATOM 538 N N . LEU A 1 67 ? -9.907 -12.333 10.515 1.00 82.06 67 LEU A N 1
ATOM 539 C CA . LEU A 1 67 ? -9.508 -11.890 11.859 1.00 82.06 67 LEU A CA 1
ATOM 540 C C . LEU A 1 67 ? -10.525 -10.972 12.544 1.00 82.06 67 LEU A C 1
ATOM 542 O O . LEU A 1 67 ? -10.500 -10.843 13.767 1.00 82.06 67 LEU A O 1
ATOM 546 N N . ILE A 1 68 ? -11.394 -10.308 11.784 1.00 80.88 68 ILE A N 1
ATOM 547 C CA . ILE A 1 68 ? -12.326 -9.313 12.324 1.00 80.88 68 ILE A CA 1
ATOM 548 C C . ILE A 1 68 ? -13.698 -9.948 12.556 1.00 80.88 68 ILE A C 1
ATOM 550 O O . ILE A 1 68 ? -14.105 -10.864 11.837 1.00 80.88 68 ILE A O 1
ATOM 554 N N . ASN A 1 69 ? -14.431 -9.444 13.557 1.00 75.88 69 ASN A N 1
ATOM 555 C CA . ASN A 1 69 ? -15.822 -9.818 13.819 1.00 75.88 69 ASN A CA 1
ATOM 556 C C . ASN A 1 69 ? -16.637 -9.841 12.519 1.00 75.88 69 ASN A C 1
ATOM 558 O O . ASN A 1 69 ? -16.607 -8.886 11.750 1.00 75.88 69 ASN A O 1
ATOM 562 N N . GLY A 1 70 ? -17.356 -10.939 12.283 1.00 72.31 70 GLY A N 1
ATOM 563 C CA . GLY A 1 70 ? -18.032 -11.180 11.003 1.00 72.31 70 GLY A CA 1
ATOM 564 C C . GLY A 1 70 ? -17.181 -11.921 9.966 1.00 72.31 70 GLY A C 1
ATOM 565 O O . GLY A 1 70 ? -17.654 -12.120 8.854 1.00 72.31 70 GLY A O 1
ATOM 566 N N . LYS A 1 71 ? -15.977 -12.390 10.337 1.00 80.06 71 LYS A N 1
ATOM 567 C CA . LYS A 1 71 ? -15.026 -13.096 9.458 1.00 80.06 71 LYS A CA 1
ATOM 568 C C . LYS A 1 71 ? -14.587 -12.239 8.268 1.00 80.06 71 LYS A C 1
ATOM 570 O O . LYS A 1 71 ? -14.499 -12.713 7.143 1.00 80.06 71 LYS A O 1
ATOM 575 N N . HIS A 1 72 ? -14.326 -10.963 8.526 1.00 84.81 72 HIS A N 1
ATOM 576 C CA . HIS A 1 72 ? -13.749 -10.069 7.528 1.00 84.81 72 HIS A CA 1
ATOM 577 C C . HIS A 1 72 ? -12.220 -10.100 7.594 1.00 84.81 72 HIS A C 1
ATOM 579 O O . HIS A 1 72 ? -11.634 -10.304 8.665 1.00 84.81 72 HIS A O 1
ATOM 585 N N . ASP A 1 73 ? -11.584 -9.875 6.447 1.00 90.38 73 ASP A N 1
ATOM 586 C CA . ASP A 1 73 ? -10.130 -9.818 6.333 1.00 90.38 73 ASP A CA 1
ATOM 587 C C . ASP A 1 73 ? -9.608 -8.450 6.787 1.00 90.38 73 ASP A C 1
ATOM 589 O O . ASP A 1 73 ? -10.126 -7.408 6.386 1.00 90.38 73 ASP A O 1
ATOM 593 N N . LEU A 1 74 ? -8.557 -8.430 7.605 1.00 90.62 74 LEU A N 1
ATOM 594 C CA . LEU A 1 74 ? -7.937 -7.190 8.073 1.00 90.62 74 LEU A CA 1
ATOM 595 C C . LEU A 1 74 ? -7.246 -6.435 6.934 1.00 90.62 74 LEU A C 1
ATOM 597 O O . LEU A 1 74 ? -7.367 -5.215 6.853 1.00 90.62 74 LEU A O 1
ATOM 601 N N . PHE A 1 75 ? -6.548 -7.153 6.055 1.00 92.69 75 PHE A N 1
ATOM 602 C CA . PHE A 1 75 ? -5.816 -6.569 4.935 1.00 92.69 75 PHE A CA 1
ATOM 603 C C . PHE A 1 75 ? -6.407 -6.994 3.603 1.00 92.69 75 PHE A C 1
ATOM 605 O O . PHE A 1 75 ? -6.876 -8.118 3.444 1.00 92.69 75 PHE A O 1
ATOM 612 N N . LYS A 1 76 ? -6.281 -6.105 2.622 1.00 92.62 76 LYS A N 1
ATOM 613 C CA . LYS A 1 76 ? -6.413 -6.433 1.204 1.00 92.62 76 LYS A CA 1
ATOM 614 C C . LYS A 1 76 ? -5.098 -6.122 0.503 1.00 92.62 76 LYS A C 1
ATOM 616 O O . LYS A 1 76 ? -4.416 -5.157 0.852 1.00 92.62 76 LYS A O 1
ATOM 621 N N . ALA A 1 77 ? -4.739 -6.923 -0.491 1.00 94.12 77 ALA A N 1
ATOM 622 C CA . ALA A 1 77 ? -3.602 -6.603 -1.341 1.00 94.12 77 ALA A CA 1
ATOM 623 C C . ALA A 1 77 ? -4.011 -5.627 -2.445 1.00 94.12 77 ALA A C 1
ATOM 625 O O . ALA A 1 77 ? -5.073 -5.749 -3.058 1.00 94.12 77 ALA A O 1
ATOM 626 N N . VAL A 1 78 ? -3.151 -4.636 -2.656 1.00 94.75 78 VAL A N 1
ATOM 627 C CA . VAL A 1 78 ? -3.427 -3.451 -3.482 1.00 94.75 78 VAL A CA 1
ATOM 628 C C . VAL A 1 78 ? -2.361 -3.176 -4.524 1.00 94.75 78 VAL A C 1
ATOM 630 O O . VAL A 1 78 ? -2.527 -2.289 -5.359 1.00 94.75 78 VAL A O 1
ATOM 633 N N . ALA A 1 79 ? -1.291 -3.963 -4.519 1.00 95.31 79 ALA A N 1
ATOM 634 C CA . ALA A 1 79 ? -0.306 -3.946 -5.576 1.00 95.31 79 ALA A CA 1
ATOM 635 C C . ALA A 1 79 ? 0.270 -5.346 -5.771 1.00 95.31 79 ALA A C 1
ATOM 637 O O . ALA A 1 79 ? 0.558 -6.038 -4.791 1.00 95.31 79 ALA A O 1
ATOM 638 N N . TYR A 1 80 ? 0.441 -5.748 -7.028 1.00 94.38 80 TYR A N 1
ATOM 639 C CA . TYR A 1 80 ? 0.938 -7.073 -7.387 1.00 94.38 80 TYR A CA 1
ATOM 640 C C . TYR A 1 80 ? 1.923 -7.009 -8.545 1.00 94.38 80 TYR A C 1
ATOM 642 O O . TYR A 1 80 ? 1.835 -6.134 -9.407 1.00 94.38 80 TYR A O 1
ATOM 650 N N . THR A 1 81 ? 2.807 -7.995 -8.624 1.00 90.31 81 THR A N 1
ATOM 651 C CA . THR A 1 81 ? 3.426 -8.365 -9.904 1.00 90.31 81 THR A CA 1
ATOM 652 C C . THR A 1 81 ? 2.562 -9.423 -10.602 1.00 90.31 81 THR A C 1
ATOM 654 O O . THR A 1 81 ? 1.337 -9.346 -10.525 1.00 90.31 81 THR A O 1
ATOM 657 N N . SER A 1 82 ? 3.148 -10.379 -11.330 1.00 82.00 82 SER A N 1
ATOM 658 C CA . SER A 1 82 ? 2.387 -11.488 -11.920 1.00 82.00 82 SER A CA 1
ATOM 659 C C . SER A 1 82 ? 1.855 -12.452 -10.857 1.00 82.00 82 SER A C 1
ATOM 661 O O . SER A 1 82 ? 0.714 -12.883 -10.963 1.00 82.00 82 SER A O 1
ATOM 663 N N . ASP A 1 83 ? 2.650 -12.740 -9.820 1.00 80.25 83 ASP A N 1
ATOM 664 C CA . ASP A 1 83 ? 2.357 -13.806 -8.844 1.00 80.25 83 ASP A CA 1
ATOM 665 C C . ASP A 1 83 ? 2.680 -13.417 -7.392 1.00 80.25 83 ASP A C 1
ATOM 667 O O . ASP A 1 83 ? 2.551 -14.241 -6.482 1.00 80.25 83 ASP A O 1
ATOM 671 N N . ASP A 1 84 ? 3.151 -12.188 -7.166 1.00 89.56 84 ASP A N 1
ATOM 672 C CA . ASP A 1 84 ? 3.597 -11.720 -5.854 1.00 89.56 84 ASP A CA 1
ATOM 673 C C . ASP A 1 84 ? 2.780 -10.523 -5.389 1.00 89.56 84 ASP A C 1
ATOM 675 O O . ASP A 1 84 ? 2.460 -9.627 -6.177 1.00 89.56 84 ASP A O 1
ATOM 679 N N . ILE A 1 85 ? 2.481 -10.506 -4.092 1.00 93.44 85 ILE A N 1
ATOM 680 C CA . ILE A 1 85 ? 1.875 -9.363 -3.417 1.00 93.44 85 ILE A CA 1
ATOM 681 C C . ILE A 1 85 ? 2.985 -8.374 -3.073 1.00 93.44 85 ILE A C 1
ATOM 683 O O . ILE A 1 85 ? 3.919 -8.700 -2.343 1.00 93.44 85 ILE A O 1
ATOM 687 N N . GLU A 1 86 ? 2.858 -7.162 -3.601 1.00 94.25 86 GLU A N 1
ATOM 688 C CA . GLU A 1 86 ? 3.847 -6.090 -3.466 1.00 94.25 86 GLU A CA 1
ATOM 689 C C . GLU A 1 86 ? 3.372 -4.962 -2.547 1.00 94.25 86 GLU A C 1
ATOM 691 O O . GLU A 1 86 ? 4.178 -4.174 -2.049 1.00 94.25 86 GLU A O 1
ATOM 696 N N . ALA A 1 87 ? 2.063 -4.872 -2.304 1.00 94.94 87 ALA A N 1
ATOM 697 C CA . ALA A 1 87 ? 1.516 -3.988 -1.291 1.00 94.94 87 ALA A CA 1
ATOM 698 C C . ALA A 1 87 ? 0.208 -4.510 -0.700 1.00 94.94 87 ALA A C 1
ATOM 700 O O . ALA A 1 87 ? -0.609 -5.124 -1.391 1.00 94.94 87 ALA A O 1
ATOM 701 N N . VAL A 1 88 ? -0.010 -4.184 0.571 1.00 94.69 88 VAL A N 1
ATOM 702 C CA . VAL A 1 88 ? -1.274 -4.378 1.291 1.00 94.69 88 VAL A CA 1
ATOM 703 C C . VAL A 1 88 ? -1.692 -3.087 1.980 1.00 94.69 88 VAL A C 1
ATOM 705 O O . VAL A 1 88 ? -0.837 -2.305 2.402 1.00 94.69 88 VAL A O 1
ATOM 708 N N . GLU A 1 89 ? -2.997 -2.902 2.146 1.00 93.00 89 GLU A N 1
ATOM 709 C CA . GLU A 1 89 ? -3.566 -1.862 3.004 1.00 93.00 89 GLU A CA 1
ATOM 710 C C . GLU A 1 89 ? -4.639 -2.447 3.932 1.00 93.00 89 GLU A C 1
ATOM 712 O O . GLU A 1 89 ? -5.273 -3.462 3.616 1.00 93.00 89 GLU A O 1
ATOM 717 N N . SER A 1 90 ? -4.815 -1.830 5.102 1.00 90.50 90 SER A N 1
ATOM 718 C CA . SER A 1 90 ? -5.874 -2.200 6.041 1.00 90.50 90 SER A CA 1
ATOM 719 C C . SER A 1 90 ? -7.247 -1.880 5.462 1.00 90.50 90 SER A C 1
ATOM 721 O O . SER A 1 90 ? -7.460 -0.819 4.883 1.00 90.50 90 SER A O 1
ATOM 723 N N . GLN A 1 91 ? -8.205 -2.776 5.672 1.00 87.38 91 GLN A N 1
ATOM 724 C CA . GLN A 1 91 ? -9.610 -2.540 5.336 1.00 87.38 91 GLN A CA 1
ATOM 725 C C . GLN A 1 91 ? -10.368 -1.836 6.467 1.00 87.38 91 GLN A C 1
ATOM 727 O O . GLN A 1 91 ? -11.455 -1.308 6.245 1.00 87.38 91 GLN A O 1
ATOM 732 N N . PHE A 1 92 ? -9.810 -1.827 7.683 1.00 80.12 92 PHE A N 1
ATOM 733 C CA . PHE A 1 92 ? -10.493 -1.331 8.873 1.00 80.12 92 PHE A CA 1
ATOM 734 C C . PHE A 1 92 ? -9.540 -0.593 9.819 1.00 80.12 92 PHE A C 1
ATOM 736 O O . PHE A 1 92 ? -8.396 -0.995 10.033 1.00 80.12 92 PHE A O 1
ATOM 743 N N . GLY A 1 93 ? -10.042 0.455 10.471 1.00 69.38 93 GLY A N 1
ATOM 744 C CA . GLY A 1 93 ? -9.321 1.138 11.544 1.00 69.38 93 GLY A CA 1
ATOM 745 C C . GLY A 1 93 ? -8.211 2.075 11.056 1.00 69.38 93 GLY A C 1
ATOM 746 O O . GLY A 1 93 ? -8.482 3.023 10.329 1.00 69.38 93 GLY A O 1
ATOM 747 N N . VAL A 1 94 ? -6.988 1.881 11.561 1.00 66.31 94 VAL A N 1
ATOM 748 C CA . VAL A 1 94 ? -5.821 2.747 11.290 1.00 66.31 94 VAL A CA 1
ATOM 749 C C . VAL A 1 94 ? -5.300 2.479 9.870 1.00 66.31 94 VAL A C 1
ATOM 751 O O . VAL A 1 94 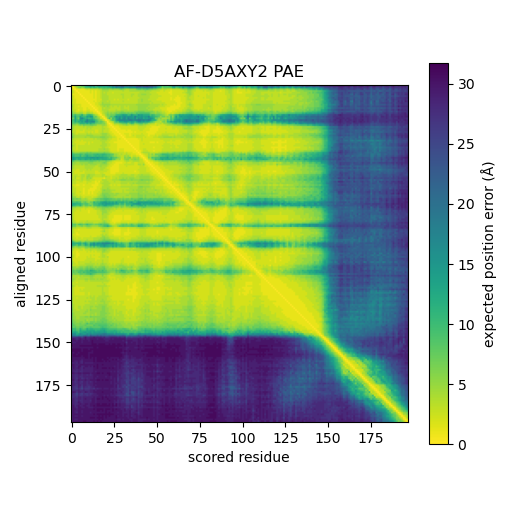? -5.279 1.309 9.479 1.00 66.31 94 VAL A O 1
ATOM 754 N N . PRO A 1 95 ? -4.844 3.503 9.117 1.00 74.12 95 PRO A N 1
ATOM 755 C CA . PRO A 1 95 ? -4.228 3.312 7.804 1.00 74.12 95 PRO A CA 1
ATOM 756 C C . PRO A 1 95 ? -2.887 2.581 7.956 1.00 74.12 95 PRO A C 1
ATOM 758 O O . PRO A 1 95 ? -1.826 3.180 8.121 1.00 74.12 95 PRO A O 1
ATOM 761 N N . ILE A 1 96 ? -2.940 1.250 7.979 1.00 84.44 96 ILE A N 1
ATOM 762 C CA . ILE A 1 96 ? -1.758 0.396 7.896 1.00 84.44 96 ILE A CA 1
ATOM 763 C C . ILE A 1 96 ? -1.528 0.112 6.420 1.00 84.44 96 ILE A C 1
ATOM 765 O O . ILE A 1 96 ? -2.386 -0.479 5.768 1.00 84.44 96 ILE A O 1
ATOM 769 N N . MET A 1 97 ? -0.352 0.483 5.925 1.00 90.75 97 MET A N 1
ATOM 770 C CA . MET A 1 97 ? 0.105 0.160 4.581 1.00 90.75 97 MET A CA 1
ATOM 771 C C . MET A 1 97 ? 1.439 -0.576 4.666 1.00 90.75 97 MET A C 1
ATOM 773 O O . MET A 1 97 ? 2.365 -0.134 5.346 1.00 90.75 97 MET A O 1
ATOM 777 N N . GLY A 1 98 ? 1.535 -1.717 3.992 1.00 93.12 98 GLY A N 1
ATOM 778 C CA . GLY A 1 98 ? 2.771 -2.482 3.883 1.00 93.12 98 GLY A CA 1
ATOM 779 C C . GLY A 1 98 ? 3.224 -2.515 2.436 1.00 93.12 98 GLY A C 1
ATOM 780 O O . GLY A 1 98 ? 2.493 -3.051 1.612 1.00 93.12 98 GLY A O 1
ATOM 781 N N . LEU A 1 99 ? 4.426 -2.015 2.147 1.00 94.56 99 LEU A N 1
ATOM 782 C CA . LEU A 1 99 ? 5.012 -1.974 0.804 1.00 94.56 99 LEU A CA 1
ATOM 783 C C . LEU A 1 99 ? 6.253 -2.874 0.736 1.00 94.56 99 LEU A C 1
ATOM 785 O O . LEU A 1 99 ? 7.104 -2.828 1.627 1.00 94.56 99 LEU A O 1
ATOM 789 N N . GLN A 1 100 ? 6.344 -3.703 -0.302 1.00 93.31 100 GLN A N 1
ATOM 790 C CA . GLN A 1 100 ? 7.492 -4.575 -0.562 1.00 93.31 100 GLN A CA 1
ATOM 791 C C . GLN A 1 100 ? 8.585 -3.863 -1.377 1.00 93.31 100 GLN A C 1
ATOM 793 O O . GLN A 1 100 ? 9.770 -4.177 -1.230 1.00 93.31 100 GLN A O 1
ATOM 798 N N . PHE A 1 101 ? 8.190 -2.884 -2.193 1.00 93.25 101 PHE A N 1
ATOM 799 C CA . PHE A 1 101 ? 9.083 -1.965 -2.893 1.00 93.25 101 PHE A CA 1
ATOM 800 C C . PHE A 1 101 ? 9.526 -0.792 -2.001 1.00 93.25 101 PHE A C 1
ATOM 802 O O . PHE A 1 101 ? 8.950 -0.544 -0.942 1.00 93.25 101 PHE A O 1
ATOM 809 N N . HIS A 1 102 ? 10.558 -0.069 -2.445 1.00 91.88 102 HIS A N 1
ATOM 810 C CA . HIS A 1 102 ? 11.269 0.938 -1.655 1.00 91.88 102 HIS A CA 1
ATOM 811 C C . HIS A 1 102 ? 11.118 2.353 -2.235 1.00 91.88 102 HIS A C 1
ATOM 813 O O . HIS A 1 102 ? 12.010 2.816 -2.960 1.00 91.88 102 HIS A O 1
ATOM 819 N N . PRO A 1 103 ? 10.009 3.061 -1.946 1.00 91.75 103 PRO A N 1
ATOM 820 C CA . PRO A 1 103 ? 9.831 4.437 -2.405 1.00 91.75 103 PRO A CA 1
ATOM 821 C C . PRO A 1 103 ? 10.881 5.394 -1.812 1.00 91.75 103 PRO A C 1
ATOM 823 O O . PRO A 1 103 ? 11.198 6.417 -2.414 1.00 91.75 103 PRO A O 1
ATOM 826 N N . GLU A 1 104 ? 11.491 5.055 -0.671 1.00 90.31 104 GLU A N 1
ATOM 827 C CA . GLU A 1 104 ? 12.541 5.858 -0.041 1.00 90.31 104 GLU A CA 1
ATOM 828 C C . GLU A 1 104 ? 13.787 6.011 -0.923 1.00 90.31 104 GLU A C 1
ATOM 830 O O . GLU A 1 104 ? 14.479 7.024 -0.852 1.00 90.31 104 GLU A O 1
ATOM 835 N N . MET A 1 105 ? 14.068 5.040 -1.798 1.00 90.50 105 MET A N 1
ATOM 836 C CA . MET A 1 105 ? 15.292 5.032 -2.602 1.00 90.50 105 MET A CA 1
ATOM 837 C C . MET A 1 105 ? 15.368 6.201 -3.588 1.00 90.50 105 MET A C 1
ATOM 839 O O . MET A 1 105 ? 16.470 6.660 -3.901 1.00 90.50 105 MET A O 1
ATOM 843 N N . SER A 1 106 ? 14.222 6.721 -4.039 1.00 89.69 106 SER A N 1
ATOM 844 C CA . SER A 1 106 ? 14.163 7.877 -4.942 1.00 89.69 106 SER A CA 1
ATOM 845 C C . SER A 1 106 ? 14.683 9.173 -4.315 1.00 89.69 106 SER A C 1
ATOM 847 O O . SER A 1 106 ? 15.136 10.062 -5.040 1.00 89.69 106 SER A O 1
ATOM 849 N N . MET A 1 107 ? 14.682 9.271 -2.981 1.00 85.25 107 MET A N 1
ATOM 850 C CA . MET A 1 107 ? 15.186 10.436 -2.248 1.00 85.25 107 MET A CA 1
ATOM 851 C C . MET A 1 107 ? 16.715 10.466 -2.166 1.00 85.25 107 MET A C 1
ATOM 853 O O . MET A 1 107 ? 17.301 11.537 -2.033 1.00 85.25 107 MET A O 1
ATOM 857 N N . TYR A 1 108 ? 17.368 9.307 -2.272 1.00 84.19 108 TYR A N 1
ATOM 858 C CA . TYR A 1 108 ? 18.811 9.160 -2.051 1.00 84.19 108 TYR A CA 1
ATOM 859 C C . TYR A 1 108 ? 19.629 9.036 -3.341 1.00 84.19 108 TYR A C 1
ATOM 861 O O . TYR A 1 108 ? 20.851 8.914 -3.283 1.00 84.19 108 TYR A O 1
ATOM 869 N N . SER A 1 109 ? 18.985 9.038 -4.511 1.00 83.19 109 SER A N 1
ATOM 870 C CA . SER A 1 109 ? 19.664 8.800 -5.785 1.00 83.19 109 SER A CA 1
ATOM 871 C C . SER A 1 109 ? 19.164 9.701 -6.912 1.00 83.19 109 SER A C 1
ATOM 873 O O . SER A 1 109 ? 17.973 9.980 -7.066 1.00 83.19 109 SER A O 1
ATOM 875 N N . ASN A 1 110 ? 20.099 10.117 -7.765 1.00 84.50 110 ASN A N 1
ATOM 876 C CA . ASN A 1 110 ? 19.813 10.860 -8.993 1.00 84.50 110 ASN A CA 1
ATOM 877 C C . ASN A 1 110 ? 19.444 9.956 -10.176 1.00 84.50 110 ASN A C 1
ATOM 879 O O . ASN A 1 110 ? 19.100 10.467 -11.234 1.00 84.50 110 ASN A O 1
ATOM 883 N N . ALA A 1 111 ? 19.466 8.631 -9.999 1.00 87.69 111 ALA A N 1
ATOM 884 C CA . ALA A 1 111 ? 19.079 7.676 -11.039 1.00 87.69 111 ALA A CA 1
ATOM 885 C C . ALA A 1 111 ? 17.560 7.631 -11.308 1.00 87.69 111 ALA A C 1
ATOM 887 O O . ALA A 1 111 ? 17.130 6.997 -12.268 1.00 87.69 111 ALA A O 1
ATOM 888 N N . PHE A 1 112 ? 16.755 8.279 -10.462 1.00 90.94 112 PHE A N 1
ATOM 889 C CA . PHE A 1 112 ? 15.298 8.309 -10.565 1.00 90.94 112 PHE A CA 1
ATOM 890 C C . PHE A 1 112 ? 14.814 9.535 -11.337 1.00 90.94 112 PHE A C 1
ATOM 892 O O . PHE A 1 112 ? 15.283 10.655 -11.117 1.00 90.94 112 PHE A O 1
ATOM 899 N N . THR A 1 113 ? 13.824 9.323 -12.198 1.00 93.31 113 THR A N 1
ATOM 900 C CA . THR A 1 113 ? 13.134 10.382 -12.939 1.00 93.31 113 THR A CA 1
ATOM 901 C C . THR A 1 113 ? 12.360 11.310 -11.998 1.00 93.31 113 THR A C 1
ATOM 903 O O . THR A 1 113 ? 11.973 10.931 -10.891 1.00 93.31 113 THR A O 1
ATOM 906 N N . CYS A 1 114 ? 12.060 12.531 -12.454 1.00 91.69 114 CYS A N 1
ATOM 907 C CA . CYS A 1 114 ? 11.221 13.466 -11.695 1.00 91.69 114 CYS A CA 1
ATOM 908 C C . CYS A 1 114 ? 9.830 12.885 -11.391 1.00 91.69 114 CYS A C 1
ATOM 910 O O . CYS A 1 114 ? 9.286 13.140 -10.320 1.00 91.69 114 CYS A O 1
ATOM 912 N N . SER A 1 115 ? 9.282 12.077 -12.305 1.00 92.38 115 SER A N 1
ATOM 913 C CA . SER A 1 115 ? 7.996 11.399 -12.114 1.00 92.38 115 SER A CA 1
ATOM 914 C C . SER A 1 115 ? 8.064 10.356 -10.995 1.00 92.38 115 SER A C 1
ATOM 916 O O . SER A 1 115 ? 7.223 10.375 -10.100 1.00 92.38 115 SER A O 1
ATOM 918 N N . GLU A 1 116 ? 9.092 9.496 -10.991 1.00 93.88 116 GLU A N 1
ATOM 919 C CA . GLU A 1 116 ? 9.313 8.507 -9.921 1.00 93.88 116 GLU A CA 1
ATOM 920 C C . GLU A 1 116 ? 9.497 9.201 -8.561 1.00 93.88 116 GLU A C 1
ATOM 922 O O . GLU A 1 116 ? 8.814 8.856 -7.599 1.00 93.88 116 GLU A O 1
ATOM 927 N N . LYS A 1 117 ? 10.332 10.249 -8.495 1.00 93.62 117 LYS A N 1
ATOM 928 C CA . LYS A 1 117 ? 10.527 11.046 -7.269 1.00 93.62 117 LYS A CA 1
ATOM 929 C C . LYS A 1 117 ? 9.230 11.703 -6.792 1.00 93.62 117 LYS A C 1
ATOM 931 O O . LYS A 1 117 ? 8.946 11.721 -5.597 1.00 93.62 117 LYS A O 1
ATOM 936 N N . GLY A 1 118 ? 8.439 12.245 -7.718 1.00 93.19 118 GLY A N 1
ATOM 937 C CA . GLY A 1 118 ? 7.156 12.876 -7.419 1.00 93.19 118 GLY A CA 1
ATOM 938 C C . GLY A 1 118 ? 6.154 11.887 -6.829 1.00 93.19 118 GLY A C 1
ATOM 939 O O . GLY A 1 118 ? 5.550 12.174 -5.799 1.00 93.19 118 GLY A O 1
ATOM 940 N N . ARG A 1 119 ? 6.012 10.709 -7.442 1.00 94.38 119 ARG A N 1
ATOM 941 C CA . ARG A 1 119 ? 5.168 9.618 -6.940 1.00 94.38 119 ARG A CA 1
ATOM 942 C C . ARG A 1 119 ? 5.603 9.154 -5.552 1.00 94.38 119 ARG A C 1
ATOM 944 O O . ARG A 1 119 ? 4.780 9.106 -4.642 1.00 94.38 119 ARG A O 1
ATOM 951 N N . ASP A 1 120 ? 6.878 8.830 -5.380 1.00 94.38 120 ASP A N 1
ATOM 952 C CA . ASP A 1 120 ? 7.387 8.267 -4.129 1.00 94.38 120 ASP A CA 1
ATOM 953 C C . ASP A 1 120 ? 7.292 9.282 -2.975 1.00 94.38 120 ASP A C 1
ATOM 955 O O . ASP A 1 120 ? 6.949 8.924 -1.846 1.00 94.38 120 ASP A O 1
ATOM 959 N N . LYS A 1 121 ? 7.472 10.580 -3.270 1.00 93.12 121 LYS A N 1
ATOM 960 C CA . LYS A 1 121 ? 7.212 11.666 -2.316 1.00 93.12 121 LYS A CA 1
ATOM 961 C C . LYS A 1 121 ? 5.758 11.679 -1.836 1.00 93.12 121 LYS A C 1
ATOM 963 O O . LYS A 1 121 ? 5.539 11.897 -0.648 1.00 93.12 121 LYS A O 1
ATOM 968 N N . LYS A 1 122 ? 4.765 11.429 -2.701 1.00 94.00 122 LYS A N 1
ATOM 969 C CA . LYS A 1 122 ? 3.348 11.367 -2.278 1.00 94.00 122 LYS A CA 1
ATOM 970 C C . LYS A 1 122 ? 3.105 10.243 -1.271 1.00 94.00 122 LYS A C 1
ATOM 972 O O . LYS A 1 122 ? 2.406 10.462 -0.286 1.00 94.00 122 LYS A O 1
ATOM 977 N N . ILE A 1 123 ? 3.723 9.077 -1.480 1.00 93.06 123 ILE A N 1
ATOM 978 C CA . ILE A 1 123 ? 3.648 7.943 -0.544 1.00 93.06 123 ILE A CA 1
ATOM 979 C C . ILE A 1 123 ? 4.214 8.346 0.823 1.00 93.06 123 ILE A C 1
ATOM 981 O O . ILE A 1 123 ? 3.571 8.137 1.850 1.00 93.06 123 ILE A O 1
ATOM 985 N N . TYR A 1 124 ? 5.379 8.994 0.840 1.00 90.25 124 TYR A 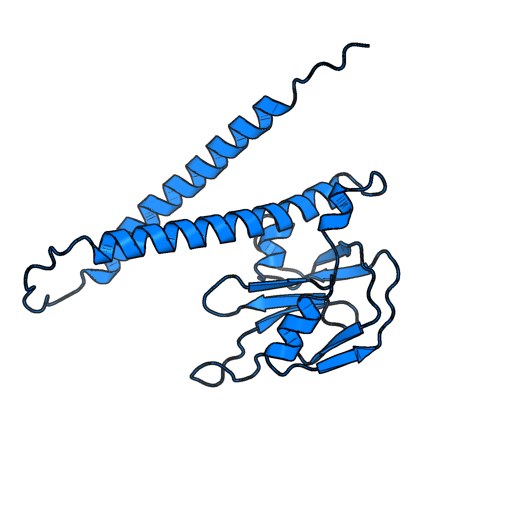N 1
ATOM 986 C CA . TYR A 1 124 ? 5.982 9.476 2.082 1.00 90.25 124 TYR A CA 1
ATOM 987 C C . TYR A 1 124 ? 5.122 10.535 2.797 1.00 90.25 124 TYR A C 1
ATOM 989 O O . TYR A 1 124 ? 4.905 10.446 4.006 1.00 90.25 124 TYR A O 1
ATOM 997 N N . LEU A 1 125 ? 4.588 11.512 2.058 1.00 89.62 125 LEU A N 1
ATOM 998 C CA . LEU A 1 125 ? 3.715 12.550 2.616 1.00 89.62 125 LEU A CA 1
ATOM 999 C C . LEU A 1 125 ? 2.421 11.964 3.202 1.00 89.62 125 LEU A C 1
ATOM 1001 O O . LEU A 1 125 ? 1.976 12.411 4.255 1.00 89.62 125 LEU A O 1
ATOM 1005 N N . SER A 1 126 ? 1.847 10.933 2.575 1.00 90.12 126 SER A N 1
ATOM 1006 C CA . SER A 1 126 ? 0.676 10.223 3.109 1.00 90.12 126 SER A CA 1
ATOM 1007 C C . SER A 1 126 ? 0.968 9.555 4.460 1.00 90.12 126 SER A C 1
ATOM 1009 O O . SER A 1 126 ? 0.164 9.654 5.395 1.00 90.12 126 SER A O 1
ATOM 1011 N N . PHE A 1 127 ? 2.152 8.953 4.618 1.00 87.75 127 PHE A N 1
ATOM 1012 C CA . PHE A 1 127 ? 2.579 8.412 5.909 1.00 87.75 127 PHE A CA 1
ATOM 1013 C C . PHE A 1 127 ? 2.706 9.513 6.972 1.00 87.75 127 PHE A C 1
ATOM 1015 O O . PHE A 1 127 ? 2.172 9.368 8.073 1.00 87.75 127 PHE A O 1
ATOM 1022 N N . GLN A 1 128 ? 3.349 10.641 6.646 1.00 88.31 128 GLN A N 1
ATOM 1023 C CA . GLN A 1 128 ? 3.446 11.778 7.571 1.00 88.31 128 GLN A CA 1
ATOM 1024 C C . GLN A 1 128 ? 2.061 12.295 7.977 1.00 88.31 128 GLN A C 1
ATOM 1026 O O . GLN A 1 128 ? 1.809 12.515 9.162 1.00 88.31 128 GLN A O 1
ATOM 1031 N N . GLN A 1 129 ? 1.145 12.425 7.017 1.00 87.00 129 GLN A N 1
ATOM 1032 C CA . GLN A 1 129 ? -0.229 12.838 7.279 1.00 87.00 129 GLN A CA 1
ATOM 1033 C C . GLN A 1 129 ? -0.945 11.862 8.220 1.00 87.00 129 GLN A C 1
ATOM 1035 O O . GLN A 1 129 ? -1.610 12.292 9.158 1.00 87.00 129 GLN A O 1
ATOM 1040 N N . SER A 1 130 ? -0.761 10.555 8.029 1.00 84.56 130 SER A N 1
ATOM 1041 C CA . SER A 1 130 ? -1.336 9.523 8.901 1.00 84.56 130 SER A CA 1
ATOM 1042 C C . SER A 1 130 ? -0.844 9.638 10.346 1.00 84.56 130 SER A C 1
ATOM 1044 O O . SER A 1 130 ? -1.632 9.508 11.287 1.00 84.56 130 SER A O 1
ATOM 1046 N N . VAL A 1 131 ? 0.444 9.942 10.540 1.00 85.31 131 VAL A N 1
ATOM 1047 C CA . VAL A 1 131 ? 1.028 10.180 11.870 1.00 85.31 131 VAL A CA 1
ATOM 1048 C C . VAL A 1 131 ? 0.417 11.420 12.525 1.00 85.31 131 VAL A C 1
ATOM 1050 O O . VAL A 1 131 ? 0.012 11.356 13.688 1.00 85.31 131 VAL A O 1
ATOM 1053 N N . TRP A 1 132 ? 0.285 12.525 11.786 1.00 84.81 132 TRP A N 1
ATOM 1054 C CA . TRP A 1 132 ? -0.349 13.745 12.295 1.00 84.81 132 TRP A CA 1
ATOM 1055 C C . TRP A 1 132 ? -1.816 13.532 12.654 1.00 84.81 132 TRP A C 1
ATOM 1057 O O . TRP A 1 132 ? -2.256 13.924 13.735 1.00 84.81 132 TRP A O 1
ATOM 1067 N N . SER A 1 133 ? -2.567 12.838 11.802 1.00 84.81 133 SER A N 1
ATOM 1068 C CA . SER A 1 133 ? -3.957 12.477 12.073 1.00 84.81 133 SER A CA 1
ATOM 1069 C C . SER A 1 133 ? -4.085 11.608 13.327 1.00 84.81 133 SER A C 1
ATOM 1071 O O . SER A 1 133 ? -4.987 11.827 14.139 1.00 84.81 133 SER A O 1
ATOM 1073 N N . PHE A 1 134 ? -3.165 10.661 13.543 1.00 83.94 134 PHE A N 1
ATOM 1074 C CA . PHE A 1 134 ? -3.133 9.873 14.774 1.00 83.94 134 PHE A CA 1
ATOM 1075 C C . PHE A 1 134 ? -2.828 10.736 16.005 1.00 83.94 134 PHE A C 1
ATOM 1077 O O . PHE A 1 134 ? -3.533 10.624 17.008 1.00 83.94 134 PHE A O 1
ATOM 1084 N N . HIS A 1 135 ? -1.823 11.613 15.930 1.00 85.19 135 HIS A N 1
ATOM 1085 C CA . HIS A 1 135 ? -1.480 12.532 17.016 1.00 85.19 135 HIS A CA 1
ATOM 1086 C C . HIS A 1 135 ? -2.673 13.416 17.404 1.00 85.19 135 HIS A C 1
ATOM 1088 O O . HIS A 1 135 ? -3.080 13.426 18.567 1.00 85.19 135 HIS A O 1
ATOM 1094 N N . ASN A 1 136 ? -3.300 14.066 16.422 1.00 85.12 136 ASN A N 1
ATOM 1095 C CA . ASN A 1 136 ? -4.458 14.933 16.636 1.00 85.12 136 ASN A CA 1
ATOM 1096 C C . ASN A 1 136 ? -5.629 14.168 17.261 1.00 85.12 136 ASN A C 1
ATOM 1098 O O . ASN A 1 136 ? -6.272 14.663 18.185 1.00 85.12 136 ASN A O 1
ATOM 1102 N N . LYS A 1 137 ? -5.867 12.921 16.833 1.00 84.25 137 LYS A N 1
ATOM 1103 C CA . LYS A 1 137 ? -6.870 12.051 17.457 1.00 84.25 137 LYS A CA 1
ATOM 1104 C C . LYS A 1 137 ? -6.572 11.798 18.938 1.00 84.25 137 LYS A C 1
ATOM 1106 O O . LYS A 1 137 ? -7.499 11.809 19.743 1.00 84.25 137 LYS A O 1
ATOM 1111 N N . GLN A 1 138 ? -5.314 11.568 19.317 1.00 84.50 138 GLN A N 1
ATOM 1112 C CA . GLN A 1 138 ? -4.951 11.374 20.727 1.00 84.50 138 GLN A CA 1
ATOM 1113 C C . GLN A 1 138 ? -5.162 12.645 21.556 1.00 84.50 138 GLN A C 1
ATOM 1115 O O . GLN A 1 138 ? -5.696 12.554 22.662 1.00 84.50 138 GLN A O 1
ATOM 1120 N N . VAL A 1 139 ? -4.798 13.815 21.017 1.00 83.12 139 VAL A N 1
ATOM 1121 C CA . VAL A 1 139 ? -5.024 15.116 21.669 1.00 83.12 139 VAL A CA 1
ATOM 1122 C C . VAL A 1 139 ? -6.517 15.343 21.910 1.00 83.12 139 VAL A C 1
ATOM 1124 O O . VAL A 1 139 ? -6.921 15.536 23.054 1.00 83.12 139 VAL A O 1
ATOM 1127 N N . LEU A 1 140 ? -7.349 15.191 20.875 1.00 83.50 140 LEU A N 1
ATOM 1128 C CA . LEU A 1 140 ? -8.805 15.339 20.983 1.00 83.50 140 LEU A CA 1
ATOM 1129 C C . LEU A 1 140 ? -9.406 14.373 22.012 1.00 83.50 140 LEU A C 1
ATOM 1131 O O . LEU A 1 140 ? -10.215 14.765 22.848 1.00 83.50 140 LEU A O 1
ATOM 1135 N N . LEU A 1 141 ? -8.991 13.101 22.008 1.00 80.06 141 LEU A N 1
ATOM 1136 C CA . LEU A 1 141 ? -9.466 12.121 22.991 1.00 80.06 141 LEU A CA 1
ATOM 1137 C C . LEU A 1 141 ? -9.077 12.488 24.429 1.00 80.06 141 LEU A C 1
ATOM 1139 O O . LEU A 1 141 ? -9.832 12.190 25.357 1.00 80.06 141 LEU A O 1
ATOM 1143 N N . ALA A 1 142 ? -7.911 13.101 24.635 1.00 78.31 142 ALA A N 1
ATOM 1144 C CA . ALA A 1 142 ? -7.500 13.595 25.943 1.00 78.31 142 ALA A CA 1
ATOM 1145 C C . ALA A 1 142 ? -8.339 14.810 26.371 1.00 78.31 142 ALA A C 1
ATOM 1147 O O . ALA A 1 142 ? -8.800 14.851 27.512 1.00 78.31 142 ALA A O 1
ATOM 1148 N N . GLU A 1 143 ? -8.604 15.747 25.458 1.00 79.88 143 GLU A N 1
ATOM 1149 C CA . GLU A 1 143 ? -9.490 16.893 25.695 1.00 79.88 143 GLU A CA 1
ATOM 1150 C C . GLU A 1 143 ? -10.903 16.443 26.079 1.00 79.88 143 GLU A C 1
ATOM 1152 O O . GLU A 1 143 ? -11.405 16.865 27.119 1.00 79.88 143 GLU A O 1
ATOM 1157 N N . PHE A 1 144 ? -11.498 15.503 25.335 1.00 76.25 144 PHE A N 1
ATOM 1158 C CA . PHE A 1 144 ? -12.816 14.936 25.651 1.00 76.25 144 PHE A CA 1
ATOM 1159 C C . PHE A 1 144 ? -12.870 14.263 27.030 1.00 76.25 144 PHE A C 1
ATOM 1161 O O . PHE A 1 144 ? -13.873 14.353 27.740 1.00 76.25 144 PHE A O 1
ATOM 1168 N N . LYS A 1 145 ? -11.800 13.570 27.435 1.00 75.12 145 LYS A N 1
ATOM 1169 C CA . LYS A 1 145 ? -11.719 12.937 28.764 1.00 75.12 145 LYS A CA 1
ATOM 1170 C C . LYS A 1 145 ? -11.584 13.966 29.885 1.00 75.12 145 LYS A C 1
ATOM 1172 O O . LYS A 1 145 ? -12.122 13.757 30.974 1.00 75.12 145 LYS A O 1
ATOM 1177 N N . ASN A 1 146 ? -10.868 15.057 29.622 1.00 67.94 146 ASN A N 1
ATOM 1178 C CA . ASN A 1 146 ? -10.636 16.133 30.579 1.00 67.94 146 ASN A CA 1
ATOM 1179 C C . ASN A 1 146 ? -11.822 17.104 30.664 1.00 67.94 146 ASN A C 1
ATOM 1181 O O . ASN A 1 146 ? -12.040 17.703 31.718 1.00 67.94 146 ASN A O 1
ATOM 1185 N N . SER A 1 147 ? -12.650 17.198 29.620 1.00 61.53 147 SER A N 1
ATOM 1186 C CA . SER A 1 147 ? -13.934 17.894 29.642 1.00 61.53 147 SER A CA 1
ATOM 1187 C C . SER A 1 147 ? -14.978 17.083 30.423 1.00 61.53 147 SER A C 1
ATOM 1189 O O . SER A 1 147 ? -15.965 16.588 29.878 1.00 61.53 147 SER A O 1
ATOM 1191 N N . LYS A 1 148 ? -14.791 16.938 31.740 1.00 50.00 148 LYS A N 1
ATOM 1192 C CA . LYS A 1 148 ? -15.862 16.522 32.659 1.00 50.00 148 LYS A CA 1
ATOM 1193 C C . LYS A 1 148 ? -16.903 17.642 32.795 1.00 50.00 148 LYS A C 1
ATOM 1195 O O . LYS A 1 148 ? -17.048 18.255 33.843 1.00 50.00 148 LYS A O 1
ATOM 1200 N N . HIS A 1 149 ? -17.671 17.852 31.733 1.00 45.16 149 HIS A N 1
ATOM 1201 C CA . HIS A 1 149 ? -19.002 18.454 31.763 1.00 45.16 149 HIS A CA 1
ATOM 1202 C C . HIS A 1 149 ? -19.964 17.602 30.926 1.00 45.16 149 HIS A C 1
ATOM 1204 O O . HIS A 1 149 ? -20.705 18.093 30.085 1.00 45.16 149 HIS A O 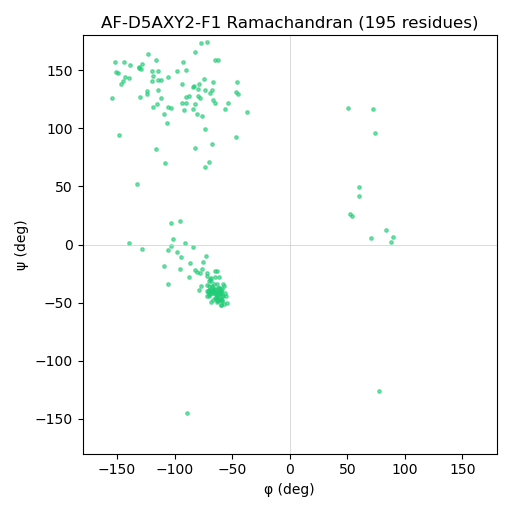1
ATOM 1210 N N . TYR A 1 150 ? -20.002 16.297 31.205 1.00 45.69 150 TYR A N 1
ATOM 1211 C CA . TYR A 1 150 ? -21.233 15.543 30.989 1.00 45.69 150 TYR A CA 1
ATOM 1212 C C . TYR A 1 150 ? -22.129 15.768 32.203 1.00 45.69 150 TYR A C 1
ATOM 1214 O O . TYR A 1 150 ? -22.155 14.994 33.161 1.00 45.69 150 TYR A O 1
ATOM 1222 N N . SER A 1 151 ? -22.848 16.888 32.164 1.00 38.28 151 SER A N 1
ATOM 1223 C CA . SER A 1 151 ? -24.141 16.998 32.824 1.00 38.28 151 SER A CA 1
ATOM 1224 C C . SER A 1 151 ? -24.939 15.749 32.469 1.00 38.28 151 SER A C 1
ATOM 1226 O O . SER A 1 151 ? -24.993 15.361 31.306 1.00 38.28 151 SER A O 1
ATOM 1228 N N . LYS A 1 152 ? -25.520 15.113 33.481 1.00 38.97 152 LYS A N 1
ATOM 1229 C CA . LYS A 1 152 ? -26.452 13.987 33.387 1.00 38.97 152 LYS A CA 1
ATOM 1230 C C . LYS A 1 152 ? -27.521 14.300 32.323 1.00 38.97 152 LYS A C 1
ATOM 1232 O O . LYS A 1 152 ? -28.512 14.955 32.630 1.00 38.97 152 LYS A O 1
ATOM 1237 N N . THR A 1 153 ? -27.318 13.903 31.070 1.00 36.59 153 THR A N 1
ATOM 1238 C CA . THR A 1 153 ? -28.334 14.069 30.033 1.00 36.59 153 THR A CA 1
ATOM 1239 C C . THR A 1 153 ? -29.332 12.937 30.199 1.00 36.59 153 THR A C 1
ATOM 1241 O O . THR A 1 153 ? -29.021 11.759 30.037 1.00 36.59 153 THR A O 1
ATOM 1244 N N . GLN A 1 154 ? -30.546 13.314 30.601 1.00 33.06 154 GLN A N 1
ATOM 1245 C CA . GLN A 1 154 ? -31.741 12.522 30.342 1.00 33.06 154 GLN A CA 1
ATOM 1246 C C . GLN A 1 154 ? -31.713 12.069 28.876 1.00 33.06 154 GLN A C 1
ATOM 1248 O O . GLN A 1 154 ? -31.291 12.839 28.012 1.00 33.06 154 GLN A O 1
ATOM 1253 N N . HIS A 1 155 ? -32.119 10.820 28.629 1.00 32.25 155 HIS A N 1
ATOM 1254 C CA . HIS A 1 155 ? -32.235 10.230 27.295 1.00 32.25 155 HIS A CA 1
ATOM 1255 C C . HIS A 1 155 ? -32.744 11.257 26.270 1.00 32.25 155 HIS A C 1
ATOM 1257 O O . HIS A 1 155 ? -33.895 11.682 26.383 1.00 32.25 155 HIS A O 1
ATOM 1263 N N . PRO A 1 156 ? -31.932 11.650 25.274 1.00 33.06 156 PRO A N 1
ATOM 1264 C CA . PRO A 1 156 ? -32.423 12.445 24.168 1.00 33.06 156 PRO A CA 1
ATOM 1265 C C . PRO A 1 156 ? -33.193 11.503 23.246 1.00 33.06 156 PRO A C 1
ATOM 1267 O O . PRO A 1 156 ? -32.620 10.612 22.619 1.00 33.06 156 PRO A O 1
ATOM 1270 N N . THR A 1 157 ? -34.508 11.673 23.209 1.00 39.03 157 THR A N 1
ATOM 1271 C CA . THR A 1 157 ? -35.332 11.226 22.091 1.00 39.03 157 THR A CA 1
ATOM 1272 C C . THR A 1 157 ? -34.930 12.021 20.847 1.00 39.03 157 THR A C 1
ATOM 1274 O O . THR A 1 157 ? -35.006 13.245 20.855 1.00 39.03 157 THR A O 1
ATOM 1277 N N . GLU A 1 158 ? -34.519 11.280 19.819 1.00 40.22 158 GLU A N 1
ATOM 1278 C CA . GLU A 1 158 ? -34.378 11.651 18.402 1.00 40.22 158 GLU A CA 1
ATOM 1279 C C . GLU A 1 158 ? -33.229 12.592 17.965 1.00 40.22 158 GLU A C 1
ATOM 1281 O O . GLU A 1 158 ? -33.140 13.773 18.287 1.00 40.22 158 GLU A O 1
ATOM 1286 N N . ASP A 1 159 ? -32.368 11.987 17.139 1.00 44.69 159 ASP A N 1
ATOM 1287 C CA . ASP A 1 159 ? -31.699 12.525 15.947 1.00 44.69 159 ASP A CA 1
ATOM 1288 C C . ASP A 1 159 ? -30.774 13.751 16.076 1.00 44.69 159 ASP A C 1
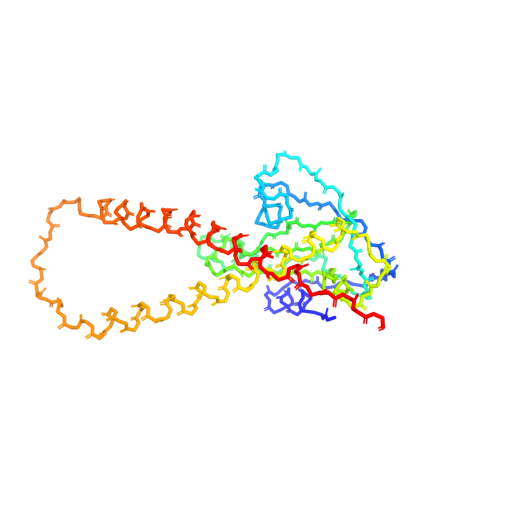ATOM 1290 O O . ASP A 1 159 ? -30.826 14.727 15.323 1.00 44.69 159 ASP A O 1
ATOM 1294 N N . ILE A 1 160 ? -29.858 13.683 17.044 1.00 42.62 160 ILE A N 1
ATOM 1295 C CA . ILE A 1 160 ? -28.748 14.644 17.201 1.00 42.62 160 ILE A CA 1
ATOM 1296 C C . ILE A 1 160 ? -27.460 14.128 16.523 1.00 42.62 160 ILE A C 1
ATOM 1298 O O . ILE A 1 160 ? -26.573 14.909 16.169 1.00 42.62 160 ILE A O 1
ATOM 1302 N N . THR A 1 161 ? -27.357 12.817 16.288 1.00 41.84 161 THR A N 1
ATOM 1303 C CA . THR A 1 161 ? -26.132 12.159 15.814 1.00 41.84 161 THR A CA 1
ATOM 1304 C C . THR A 1 161 ? -25.803 12.506 14.359 1.00 41.84 161 THR A C 1
ATOM 1306 O O . THR A 1 161 ? -24.650 12.823 14.072 1.00 41.84 161 THR A O 1
ATOM 1309 N N . GLU A 1 162 ? -26.788 12.561 13.456 1.00 40.44 162 GLU A N 1
ATOM 1310 C CA . GLU A 1 162 ? -26.545 12.966 12.061 1.00 40.44 162 GLU A CA 1
ATOM 1311 C C . GLU A 1 162 ? -26.143 14.442 11.933 1.00 40.44 162 GLU A C 1
ATOM 1313 O O . GLU A 1 162 ? -25.275 14.789 11.128 1.00 40.44 162 GLU A O 1
ATOM 1318 N N . LYS A 1 163 ? -26.709 15.325 12.765 1.00 37.53 163 LYS A N 1
ATOM 1319 C CA . LYS A 1 163 ? -26.379 16.759 12.741 1.00 37.53 163 LYS A CA 1
ATOM 1320 C C . LYS A 1 163 ? -24.972 17.053 13.253 1.00 37.53 163 LYS A C 1
ATOM 1322 O O . LYS A 1 163 ? -24.294 17.895 12.669 1.00 37.53 163 LYS A O 1
ATOM 1327 N N . LEU A 1 164 ? -24.518 16.365 14.303 1.00 40.28 164 LEU A N 1
ATOM 1328 C CA . LEU A 1 164 ? -23.157 16.536 14.824 1.00 40.28 164 LEU A CA 1
ATOM 1329 C C . LEU A 1 164 ? -22.103 15.982 13.860 1.00 40.28 164 LEU A C 1
ATOM 1331 O O . LEU A 1 164 ? -21.106 16.655 13.607 1.00 40.28 164 LEU A O 1
ATOM 1335 N N . ILE A 1 165 ? -22.362 14.820 13.251 1.00 43.88 165 ILE A N 1
ATOM 1336 C CA . ILE A 1 165 ? -21.469 14.232 12.243 1.00 43.88 165 ILE A CA 1
ATOM 1337 C C . ILE A 1 165 ? -21.359 15.152 11.017 1.00 43.88 165 ILE A C 1
ATOM 1339 O O . ILE A 1 165 ? -20.256 15.415 10.542 1.00 43.88 165 ILE A O 1
ATOM 1343 N N . ASN A 1 166 ? -22.473 15.713 10.534 1.00 40.06 166 ASN A N 1
ATOM 1344 C CA . ASN A 1 166 ? -22.448 16.641 9.399 1.00 40.06 166 ASN A CA 1
ATOM 1345 C C . ASN A 1 166 ? -21.810 17.997 9.728 1.00 40.06 166 ASN A C 1
ATOM 1347 O O . ASN A 1 166 ? -21.196 18.606 8.850 1.00 40.06 166 ASN A O 1
ATOM 1351 N N . TYR A 1 167 ? -21.923 18.484 10.965 1.00 36.03 167 TYR A N 1
ATOM 1352 C CA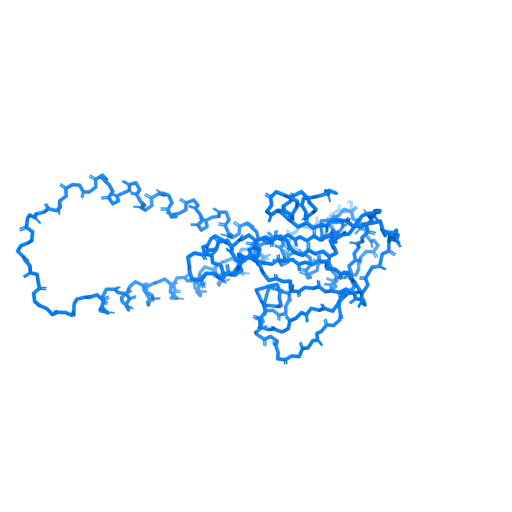 . TYR A 1 167 ? -21.265 19.723 11.380 1.00 36.03 167 TYR A CA 1
ATOM 1353 C C . TYR A 1 167 ? -19.742 19.556 11.465 1.00 36.03 167 TYR A C 1
ATOM 1355 O O . TYR A 1 167 ? -19.003 20.394 10.944 1.00 36.03 167 TYR A O 1
ATOM 1363 N N . GLU A 1 168 ? -19.257 18.456 12.051 1.00 43.22 168 GLU A N 1
ATOM 1364 C CA . GLU A 1 168 ? -17.817 18.191 12.125 1.00 43.22 168 GLU A CA 1
ATOM 1365 C C . GLU A 1 168 ? -17.222 17.877 10.749 1.00 43.22 168 GLU A C 1
ATOM 1367 O O . GLU A 1 168 ? -16.205 18.467 10.387 1.00 43.22 168 GLU A O 1
ATOM 1372 N N . ASN A 1 169 ? -17.887 17.067 9.921 1.00 44.25 169 ASN A N 1
ATOM 1373 C CA . ASN A 1 169 ? -17.402 16.768 8.571 1.00 44.25 169 ASN A CA 1
ATOM 1374 C C . ASN A 1 169 ? -17.302 18.021 7.684 1.00 44.25 169 ASN A C 1
ATOM 1376 O O . ASN A 1 169 ? -16.336 18.158 6.936 1.00 44.25 169 ASN A O 1
ATOM 1380 N N . ASN A 1 170 ? -18.239 18.972 7.789 1.00 39.97 170 ASN A N 1
ATOM 1381 C CA . ASN A 1 170 ? -18.159 20.231 7.037 1.00 39.97 170 ASN A CA 1
ATOM 1382 C C . ASN A 1 170 ? -17.060 21.170 7.559 1.00 39.97 170 ASN A C 1
ATOM 1384 O O . ASN A 1 170 ? -16.404 21.845 6.769 1.00 39.97 170 ASN A O 1
ATOM 1388 N N . LYS A 1 171 ? -16.808 21.193 8.874 1.00 37.28 171 LYS A N 1
ATOM 1389 C CA . LYS A 1 171 ? -15.718 21.987 9.458 1.00 37.28 171 LYS A CA 1
ATOM 1390 C C . LYS A 1 171 ? -14.338 21.430 9.084 1.00 37.28 171 LYS A C 1
ATOM 1392 O O . LYS A 1 171 ? -13.435 22.202 8.776 1.00 37.28 171 LYS A O 1
ATOM 1397 N N . TYR A 1 172 ? -14.177 20.105 9.071 1.00 41.22 172 TYR A N 1
ATOM 1398 C CA . TYR A 1 172 ? -12.913 19.462 8.703 1.00 41.22 172 TYR A CA 1
ATOM 1399 C C . TYR A 1 172 ? -12.665 19.436 7.188 1.00 41.22 172 TYR A C 1
ATOM 1401 O O . TYR A 1 172 ? -11.525 19.636 6.786 1.00 41.22 172 TYR A O 1
ATOM 1409 N N . ASN A 1 173 ? -13.688 19.273 6.340 1.00 42.03 173 ASN A N 1
ATOM 1410 C CA . ASN A 1 173 ? -13.497 19.305 4.882 1.00 42.03 173 ASN A CA 1
ATOM 1411 C C . ASN A 1 173 ? -13.099 20.694 4.364 1.00 42.03 173 ASN A C 1
ATOM 1413 O O . ASN A 1 173 ? -12.244 20.781 3.484 1.00 42.03 173 ASN A O 1
ATOM 1417 N N . ASN A 1 174 ? -13.644 21.770 4.942 1.00 34.84 174 ASN A N 1
ATOM 1418 C CA . ASN A 1 174 ? -13.208 23.129 4.609 1.00 34.84 174 ASN A CA 1
ATOM 1419 C C . ASN A 1 174 ? -11.759 23.376 5.071 1.00 34.84 174 ASN A C 1
ATOM 1421 O O . ASN A 1 174 ? -10.952 23.884 4.301 1.00 34.84 174 ASN A O 1
ATOM 1425 N N . ASN A 1 175 ? -11.386 22.885 6.260 1.00 42.34 175 ASN A N 1
ATOM 1426 C CA . ASN A 1 175 ? -10.009 22.982 6.749 1.00 42.34 175 ASN A CA 1
ATOM 1427 C C . ASN A 1 175 ? -9.012 22.106 5.974 1.00 42.34 175 ASN A C 1
ATOM 1429 O O . ASN A 1 175 ? -7.851 22.475 5.890 1.00 42.34 175 ASN A O 1
ATOM 1433 N N . ILE A 1 176 ? -9.406 20.961 5.405 1.00 40.53 176 ILE A N 1
ATOM 1434 C CA . ILE A 1 176 ? -8.493 20.160 4.571 1.00 40.53 176 ILE A CA 1
ATOM 1435 C C . ILE A 1 176 ? -8.174 20.897 3.268 1.00 40.53 176 ILE A C 1
ATOM 1437 O O . ILE A 1 176 ? -7.018 20.891 2.857 1.00 40.53 176 ILE A O 1
ATOM 1441 N N . ILE A 1 177 ? -9.149 21.567 2.645 1.00 41.53 177 ILE A N 1
ATOM 1442 C CA . ILE A 1 177 ? -8.902 22.382 1.445 1.00 41.53 177 ILE A CA 1
ATOM 1443 C C . ILE A 1 177 ? -7.985 23.568 1.780 1.00 41.53 177 ILE A C 1
ATOM 1445 O O . ILE A 1 177 ? -7.039 23.828 1.037 1.00 41.53 177 ILE A O 1
ATOM 1449 N N . ASP A 1 178 ? -8.192 24.224 2.924 1.00 33.91 178 ASP A N 1
ATOM 1450 C CA . ASP A 1 178 ? -7.346 25.339 3.364 1.00 33.91 178 ASP A CA 1
ATOM 1451 C C . ASP A 1 178 ? -5.934 24.888 3.771 1.00 33.91 178 ASP A C 1
ATOM 1453 O O . ASP A 1 178 ? -4.964 25.515 3.364 1.00 33.91 178 ASP A O 1
ATOM 1457 N N . ILE A 1 179 ? -5.777 23.744 4.448 1.00 38.97 179 ILE A N 1
ATOM 1458 C CA . ILE A 1 179 ? -4.462 23.164 4.776 1.00 38.97 179 ILE A CA 1
ATOM 1459 C C . ILE A 1 179 ? -3.719 22.727 3.506 1.00 38.97 179 ILE A C 1
ATOM 1461 O O . ILE A 1 179 ? -2.507 22.926 3.409 1.00 38.97 179 ILE A O 1
ATOM 1465 N N . PHE A 1 180 ? -4.411 22.164 2.507 1.00 32.22 180 PHE A N 1
ATOM 1466 C CA . PHE A 1 180 ? -3.810 21.855 1.202 1.00 32.22 180 PHE A CA 1
ATOM 1467 C C . PHE A 1 180 ? -3.371 23.126 0.460 1.00 32.22 180 PHE A C 1
ATOM 1469 O O . PHE A 1 180 ? -2.305 23.133 -0.158 1.00 32.22 180 PHE A O 1
ATOM 1476 N N . ASN A 1 181 ? -4.145 24.210 0.549 1.00 34.66 181 ASN A N 1
ATOM 1477 C CA . ASN A 1 181 ? -3.793 25.489 -0.061 1.00 34.66 181 ASN A CA 1
ATOM 1478 C C . ASN A 1 181 ? -2.636 26.181 0.682 1.00 34.66 181 ASN A C 1
ATOM 1480 O O . ASN A 1 181 ? -1.684 26.610 0.034 1.00 34.66 181 ASN A O 1
ATOM 1484 N N . GLU A 1 182 ? -2.632 26.217 2.015 1.00 33.94 182 GLU A N 1
ATOM 1485 C CA . GLU A 1 182 ? -1.550 26.809 2.819 1.00 33.94 182 GLU A CA 1
ATOM 1486 C C . GLU A 1 182 ? -0.228 26.043 2.666 1.00 33.94 182 GLU A C 1
ATOM 1488 O O . GLU A 1 182 ? 0.818 26.653 2.440 1.00 33.94 182 GLU A O 1
ATOM 1493 N N . THR A 1 183 ? -0.263 24.706 2.655 1.00 34.66 183 THR A N 1
ATOM 1494 C CA . THR A 1 183 ? 0.943 23.901 2.383 1.00 34.66 183 THR A CA 1
ATOM 1495 C C . THR A 1 183 ? 1.424 24.026 0.936 1.00 34.66 183 THR A C 1
ATOM 1497 O O . THR A 1 183 ? 2.626 23.943 0.681 1.00 34.6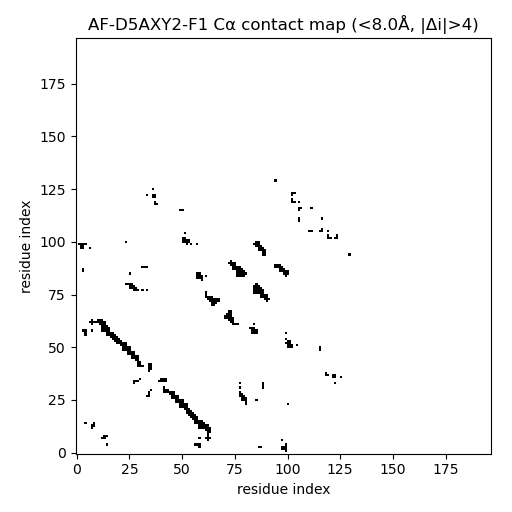6 183 THR A O 1
ATOM 1500 N N . SER A 1 184 ? 0.535 24.290 -0.028 1.00 33.12 184 SER A N 1
ATOM 1501 C CA . SER A 1 184 ? 0.943 24.585 -1.409 1.00 33.12 184 SER A CA 1
ATOM 1502 C C . SER A 1 184 ? 1.588 25.970 -1.568 1.00 33.12 184 SER A C 1
ATOM 1504 O O . SER A 1 184 ? 2.456 26.132 -2.426 1.00 33.12 184 SER A O 1
ATOM 1506 N N . VAL A 1 185 ? 1.251 26.939 -0.708 1.00 31.11 185 VAL A N 1
ATOM 1507 C CA . VAL A 1 185 ? 1.874 28.274 -0.680 1.00 31.11 185 VAL A CA 1
ATOM 1508 C C . VAL A 1 185 ? 3.237 28.239 0.023 1.00 31.11 185 VAL A C 1
ATOM 1510 O O . VAL A 1 185 ? 4.189 28.837 -0.480 1.00 31.11 185 VAL A O 1
ATOM 1513 N N . GLU A 1 186 ? 3.397 27.475 1.110 1.00 30.39 186 GLU A N 1
ATOM 1514 C CA . GLU A 1 186 ? 4.703 27.320 1.776 1.00 30.39 186 GLU A CA 1
ATOM 1515 C C . GLU A 1 186 ? 5.727 26.538 0.935 1.00 30.39 186 GLU A C 1
ATOM 1517 O O . GLU A 1 186 ? 6.921 26.840 0.978 1.00 30.39 186 GLU A O 1
ATOM 1522 N N . ILE A 1 187 ? 5.297 25.583 0.100 1.00 34.47 187 ILE A N 1
ATOM 1523 C CA . ILE A 1 187 ? 6.218 24.824 -0.766 1.00 34.47 187 ILE A CA 1
ATOM 1524 C C . ILE A 1 187 ? 6.761 25.679 -1.931 1.00 34.47 187 ILE A C 1
ATOM 1526 O O . ILE A 1 187 ? 7.869 25.420 -2.403 1.00 34.47 187 ILE A O 1
ATOM 1530 N N . ILE A 1 188 ? 6.056 26.735 -2.357 1.00 31.02 188 ILE A N 1
ATOM 1531 C CA . ILE A 1 188 ? 6.555 27.686 -3.374 1.00 31.02 188 ILE A CA 1
ATOM 1532 C C . ILE A 1 188 ? 7.604 28.649 -2.773 1.00 31.02 188 ILE A C 1
ATOM 1534 O O . ILE A 1 188 ? 8.451 29.177 -3.492 1.00 31.02 188 ILE A O 1
ATOM 1538 N N . GLY A 1 189 ? 7.626 28.827 -1.447 1.00 28.62 189 GLY A N 1
ATOM 1539 C CA . GLY A 1 189 ? 8.576 29.704 -0.749 1.00 28.62 189 GLY A CA 1
ATOM 1540 C C . GLY A 1 189 ? 10.007 29.164 -0.620 1.00 28.62 189 GLY A C 1
ATOM 1541 O O . GLY A 1 189 ? 10.921 29.940 -0.348 1.00 28.62 189 GLY A O 1
ATOM 1542 N N . TYR A 1 190 ? 10.236 27.866 -0.848 1.00 30.19 190 TYR A N 1
ATOM 1543 C CA . TYR A 1 190 ? 11.557 27.235 -0.690 1.00 30.19 190 TYR A CA 1
ATOM 1544 C C . TYR A 1 190 ? 12.327 27.000 -2.004 1.00 30.19 190 TYR A C 1
ATOM 1546 O O . TYR A 1 190 ? 13.413 26.424 -1.974 1.00 30.19 190 TYR A O 1
ATOM 1554 N N . SER A 1 191 ? 11.824 27.459 -3.158 1.00 30.38 191 SER A N 1
ATOM 1555 C CA . SER A 1 191 ? 12.525 27.317 -4.450 1.00 30.38 191 SER A CA 1
ATOM 1556 C C . SER A 1 191 ? 13.452 28.479 -4.831 1.00 30.38 191 SER A C 1
ATOM 1558 O O . SER A 1 191 ? 14.086 28.409 -5.879 1.00 30.38 191 SER A O 1
ATOM 1560 N N . ASN A 1 192 ? 13.600 29.506 -3.989 1.00 32.88 192 ASN A N 1
ATOM 1561 C CA . ASN A 1 192 ? 14.564 30.590 -4.213 1.00 32.88 192 ASN A CA 1
ATOM 1562 C C . ASN A 1 192 ? 15.726 30.494 -3.218 1.00 32.88 192 ASN A C 1
ATOM 1564 O O . ASN A 1 192 ? 15.862 31.320 -2.320 1.00 32.88 192 ASN A O 1
ATOM 1568 N N . VAL A 1 193 ? 16.574 29.479 -3.378 1.00 34.53 193 VAL A N 1
ATOM 1569 C CA . VAL A 1 193 ? 17.951 29.552 -2.880 1.00 34.53 193 VAL A CA 1
ATOM 1570 C C . VAL A 1 193 ? 18.835 29.727 -4.104 1.00 34.53 193 VAL A C 1
ATOM 1572 O O . VAL A 1 193 ? 19.016 28.801 -4.893 1.00 34.53 193 VAL A O 1
ATOM 1575 N N . GLU A 1 194 ? 19.306 30.959 -4.288 1.00 32.44 194 GLU A N 1
ATOM 1576 C CA . GLU A 1 194 ? 20.283 31.335 -5.302 1.00 32.44 194 GLU A CA 1
ATOM 1577 C C . GLU A 1 194 ? 21.521 30.439 -5.189 1.00 32.44 194 GLU A C 1
ATOM 1579 O O . GLU A 1 194 ? 22.189 30.381 -4.155 1.00 32.44 194 GLU A O 1
ATOM 1584 N N . ILE A 1 195 ? 21.836 29.748 -6.284 1.00 32.59 195 ILE A N 1
ATOM 1585 C CA . ILE A 1 195 ? 23.170 29.208 -6.520 1.00 32.59 195 ILE A CA 1
ATOM 1586 C C . ILE A 1 195 ? 24.039 30.415 -6.883 1.00 32.59 195 ILE A C 1
ATOM 1588 O O . ILE A 1 195 ? 23.986 30.899 -8.013 1.00 32.59 195 ILE A O 1
ATOM 1592 N N . LEU A 1 196 ? 24.803 30.925 -5.919 1.00 30.55 196 LEU A N 1
ATOM 1593 C CA . LEU A 1 196 ? 25.915 31.831 -6.194 1.00 30.55 196 LEU A CA 1
ATOM 1594 C C . LEU A 1 196 ? 27.197 30.999 -6.306 1.00 30.55 196 LEU A C 1
ATOM 1596 O O . LEU A 1 196 ? 27.527 30.236 -5.397 1.00 30.55 196 LEU A O 1
ATOM 1600 N N . ASN A 1 197 ? 27.836 31.126 -7.473 1.00 33.66 197 ASN A N 1
ATOM 1601 C CA . ASN A 1 197 ? 29.135 30.551 -7.836 1.00 33.66 197 ASN A CA 1
ATOM 1602 C C . ASN A 1 197 ? 30.263 30.995 -6.902 1.00 33.66 197 ASN A C 1
ATOM 1604 O O . ASN A 1 197 ? 30.259 32.186 -6.513 1.00 33.66 197 ASN A O 1
#

pLDDT: mean 74.79, std 22.99, range [28.62, 95.81]